Protein AF-A0A6J7EXM4-F1 (afdb_monomer)

Foldseek 3Di:
DPPPDDDPLDQAEAEAEDQAADDDDDRDLVVLLVVLLVCVVVNYAYEYEYEAQHYDPVSRVSSNQSRLHYYYYHNDPVCVVVVVVVRVLQSVFFFWFFKKKKKFFDPQFPDKDKLFPADWDQDPNRIIMGTLGTDGPPFDFDIAMDTDGDDDPDFFKDFGIKMKIWTFGSPDDTDIDIDIDTDMDTDDDDPDDDPVPDVVSVVLSLLSVLLVLLVVLLVCVVVVNLVSSLVSLQVSLVVQVPDPDRPVVSSVLSVVLSCCSVVVVDDSVNSVLSVNSSNCSSRRHDDPPNPDDPDDD

pLDDT: mean 85.83, std 12.78, range [27.38, 98.19]

Structure (mmCIF, N/CA/C/O backbone):
data_AF-A0A6J7EXM4-F1
#
_entry.id   AF-A0A6J7EXM4-F1
#
loop_
_atom_site.group_PDB
_atom_site.id
_atom_site.type_symbol
_atom_site.label_atom_id
_atom_site.label_alt_id
_atom_site.label_comp_id
_atom_site.label_asym_id
_atom_site.label_entity_id
_atom_site.label_seq_id
_atom_site.pdbx_PDB_ins_code
_atom_site.Cartn_x
_atom_site.Cartn_y
_atom_site.Cartn_z
_atom_site.occupancy
_atom_site.B_iso_or_equiv
_atom_site.auth_seq_id
_atom_site.auth_comp_id
_atom_site.auth_asym_id
_atom_site.auth_atom_id
_atom_site.pdbx_PDB_model_num
ATOM 1 N N . MET A 1 1 ? 1.278 4.646 -31.419 1.00 41.94 1 MET A N 1
ATOM 2 C CA . MET A 1 1 ? 0.643 3.758 -32.418 1.00 41.94 1 MET A CA 1
ATOM 3 C C . MET A 1 1 ? 0.168 2.476 -31.723 1.00 41.94 1 MET A C 1
ATOM 5 O O . MET A 1 1 ? 0.717 1.417 -31.962 1.00 41.94 1 MET A O 1
ATOM 9 N N . LEU A 1 2 ? -0.805 2.586 -30.810 1.00 48.56 2 LEU A N 1
ATOM 10 C CA . LEU A 1 2 ? -1.411 1.458 -30.064 1.00 48.56 2 LEU A CA 1
ATOM 11 C C . LEU A 1 2 ? -2.949 1.441 -30.214 1.00 48.56 2 LEU A C 1
ATOM 13 O O . LEU A 1 2 ? -3.632 0.685 -29.542 1.00 48.56 2 LEU A O 1
ATOM 17 N N . LEU A 1 3 ? -3.498 2.311 -31.072 1.00 52.81 3 LEU A N 1
ATOM 18 C CA . LEU A 1 3 ? -4.933 2.619 -31.133 1.00 52.81 3 LEU A CA 1
ATOM 19 C C . LEU A 1 3 ? -5.593 2.249 -32.472 1.00 52.81 3 LEU A C 1
ATOM 21 O O . LEU A 1 3 ? -6.727 2.641 -32.707 1.00 52.81 3 LEU A O 1
ATOM 25 N N . ALA A 1 4 ? -4.891 1.555 -33.371 1.00 52.91 4 ALA A N 1
ATOM 26 C CA . ALA A 1 4 ? -5.391 1.340 -34.731 1.00 52.91 4 ALA A CA 1
ATOM 27 C C . ALA A 1 4 ? -6.408 0.186 -34.856 1.00 52.91 4 ALA A C 1
ATOM 29 O O . ALA A 1 4 ? -7.081 0.118 -35.874 1.00 52.91 4 ALA A O 1
ATOM 30 N N . ASP A 1 5 ? -6.541 -0.676 -33.840 1.00 58.91 5 ASP A N 1
ATOM 31 C CA . ASP A 1 5 ? -7.466 -1.823 -33.856 1.00 58.91 5 ASP A CA 1
ATOM 32 C C . ASP A 1 5 ? -7.867 -2.216 -32.418 1.00 58.91 5 ASP A C 1
ATOM 34 O O . ASP A 1 5 ? -7.468 -3.244 -31.866 1.00 58.91 5 ASP A O 1
ATOM 38 N N . VAL A 1 6 ? -8.576 -1.315 -31.733 1.00 61.59 6 VAL A N 1
ATOM 39 C CA . VAL A 1 6 ? -8.949 -1.499 -30.321 1.00 61.59 6 VAL A CA 1
ATOM 40 C C . VAL A 1 6 ? -10.318 -2.168 -30.243 1.00 61.59 6 VAL A C 1
ATOM 42 O O . VAL A 1 6 ? -11.316 -1.589 -30.659 1.00 61.59 6 VAL A O 1
ATOM 45 N N . ARG A 1 7 ? -10.373 -3.377 -29.676 1.00 69.31 7 ARG A N 1
ATOM 46 C CA . ARG A 1 7 ? -11.637 -3.981 -29.226 1.00 69.31 7 ARG A CA 1
ATOM 47 C C . ARG A 1 7 ? -12.121 -3.205 -27.999 1.00 69.31 7 ARG A C 1
ATOM 49 O O . ARG A 1 7 ? -11.345 -3.079 -27.055 1.00 69.31 7 ARG A O 1
ATOM 56 N N . GLU A 1 8 ? -13.354 -2.696 -28.021 1.00 65.56 8 GLU A N 1
ATOM 57 C CA . GLU A 1 8 ? -13.904 -1.873 -26.926 1.00 65.56 8 GLU A CA 1
ATOM 58 C C . GLU A 1 8 ? -13.866 -2.598 -25.572 1.00 65.56 8 GLU A C 1
ATOM 60 O O . GLU A 1 8 ? -13.451 -1.999 -24.587 1.00 65.56 8 GLU A O 1
ATOM 65 N N . ASP A 1 9 ? -14.144 -3.905 -25.549 1.00 68.88 9 ASP A N 1
ATOM 66 C CA . ASP A 1 9 ? -14.190 -4.706 -24.314 1.00 68.88 9 ASP A CA 1
ATOM 67 C C . ASP A 1 9 ? -12.847 -5.364 -23.936 1.00 68.88 9 ASP A C 1
ATOM 69 O O . ASP A 1 9 ? -12.797 -6.300 -23.134 1.00 68.88 9 ASP A O 1
ATOM 73 N N . ALA A 1 10 ? -11.731 -4.956 -24.551 1.00 75.19 10 ALA A N 1
ATOM 74 C CA . ALA A 1 10 ? -10.432 -5.549 -24.245 1.00 75.19 10 ALA A CA 1
ATOM 75 C C . ALA A 1 10 ? -9.746 -4.863 -23.060 1.00 75.19 10 ALA A C 1
ATOM 77 O O . ALA A 1 10 ? -9.562 -3.646 -23.039 1.00 75.19 10 ALA A O 1
ATOM 78 N N . LEU A 1 11 ? -9.234 -5.678 -22.135 1.00 77.31 11 LEU A N 1
ATOM 79 C CA . LEU A 1 11 ? -8.270 -5.229 -21.134 1.00 77.31 11 LEU A CA 1
ATOM 80 C C . LEU A 1 11 ? -7.016 -4.685 -21.831 1.00 77.31 11 LEU A C 1
ATOM 82 O O . LEU A 1 11 ? -6.428 -5.344 -22.694 1.00 77.31 11 LEU A O 1
ATOM 86 N N . ARG A 1 12 ? -6.594 -3.480 -21.442 1.00 84.25 12 ARG A N 1
ATOM 87 C CA . ARG A 1 12 ? -5.405 -2.815 -21.982 1.00 84.25 12 ARG A CA 1
ATOM 88 C C . ARG A 1 12 ? -4.352 -2.701 -20.896 1.00 84.25 12 ARG A C 1
ATOM 90 O O . ARG A 1 12 ? -4.565 -2.037 -19.879 1.00 84.25 12 ARG A O 1
ATOM 97 N N . ARG A 1 13 ? -3.200 -3.326 -21.132 1.00 86.81 13 ARG A N 1
ATOM 98 C CA . ARG A 1 13 ? -2.088 -3.300 -20.188 1.00 86.81 13 ARG A CA 1
ATOM 99 C C . ARG A 1 13 ? -0.744 -3.124 -20.868 1.00 86.81 13 ARG A C 1
ATOM 101 O O . ARG A 1 13 ? -0.461 -3.760 -21.880 1.00 86.81 13 ARG A O 1
ATOM 108 N N . ILE A 1 14 ? 0.077 -2.266 -20.280 1.00 91.69 14 ILE A N 1
ATOM 109 C CA . ILE A 1 14 ? 1.503 -2.137 -20.553 1.00 91.69 14 ILE A CA 1
ATOM 110 C C . ILE A 1 14 ? 2.238 -2.917 -19.463 1.00 91.69 14 ILE A C 1
ATOM 112 O O . ILE A 1 14 ? 1.946 -2.762 -18.281 1.00 91.69 14 ILE A O 1
ATOM 116 N N . ILE A 1 15 ? 3.194 -3.753 -19.855 1.00 91.88 15 ILE A N 1
ATOM 117 C CA . ILE A 1 15 ? 4.114 -4.406 -18.921 1.00 91.88 15 ILE A CA 1
ATOM 118 C C . ILE A 1 15 ? 5.496 -3.825 -19.199 1.00 91.88 15 ILE A C 1
ATOM 120 O O . ILE A 1 15 ? 6.005 -3.937 -20.314 1.00 91.88 15 ILE A O 1
ATOM 124 N N . VAL A 1 16 ? 6.073 -3.166 -18.199 1.00 93.50 16 VAL A N 1
ATOM 125 C CA . VAL A 1 16 ? 7.435 -2.629 -18.232 1.00 93.50 16 VAL A CA 1
ATOM 126 C C . VAL A 1 16 ? 8.370 -3.658 -17.616 1.00 93.50 16 VAL A C 1
ATOM 128 O O . VAL A 1 16 ? 8.112 -4.140 -16.520 1.00 93.50 16 VAL A O 1
ATOM 131 N N . LEU A 1 17 ? 9.450 -3.986 -18.317 1.00 93.12 17 LEU A N 1
ATOM 132 C CA . LEU A 1 17 ? 10.491 -4.892 -17.848 1.00 93.12 17 LEU A CA 1
ATOM 133 C C . LEU A 1 17 ? 11.803 -4.115 -17.833 1.00 93.12 17 LEU A C 1
ATOM 135 O O . LEU A 1 17 ? 12.146 -3.506 -18.848 1.00 93.12 17 LEU A O 1
ATOM 139 N N . THR A 1 18 ? 12.527 -4.124 -16.717 1.00 92.06 18 THR A N 1
ATOM 140 C CA . THR A 1 18 ? 13.829 -3.450 -16.628 1.00 92.06 18 THR A CA 1
ATOM 141 C C . THR A 1 18 ? 14.757 -4.139 -15.638 1.00 92.06 18 THR A C 1
ATOM 143 O O . THR A 1 18 ? 14.306 -4.679 -14.635 1.00 92.06 18 THR A O 1
ATOM 146 N N . ASP A 1 19 ? 16.055 -4.086 -15.903 1.00 90.81 19 ASP A N 1
ATOM 147 C CA . ASP A 1 19 ? 17.142 -4.442 -14.988 1.00 90.81 19 ASP A CA 1
ATOM 148 C C . ASP A 1 19 ? 17.948 -3.209 -14.529 1.00 90.81 19 ASP A C 1
ATOM 150 O O . ASP A 1 19 ? 18.901 -3.335 -13.761 1.00 90.81 19 ASP A O 1
ATOM 154 N N . GLY A 1 20 ? 17.565 -2.006 -14.981 1.00 89.38 20 GLY A N 1
ATOM 155 C CA . GLY A 1 20 ? 18.346 -0.785 -14.804 1.00 89.38 20 GLY A CA 1
ATOM 156 C C . GLY A 1 20 ? 17.530 0.503 -14.677 1.00 89.38 20 GLY A C 1
ATOM 157 O O . GLY A 1 20 ? 16.295 0.512 -14.661 1.00 89.38 20 GLY A O 1
ATOM 158 N N . HIS A 1 21 ? 18.254 1.618 -14.580 1.00 90.69 21 HIS A N 1
ATOM 159 C CA . HIS A 1 21 ? 17.698 2.963 -14.421 1.00 90.69 21 HIS A CA 1
ATOM 160 C C . HIS A 1 21 ? 17.232 3.595 -15.741 1.00 90.69 21 HIS A C 1
ATOM 162 O O . HIS A 1 21 ? 17.813 3.370 -16.805 1.00 90.69 21 HIS A O 1
ATOM 168 N N . ALA A 1 22 ? 16.244 4.491 -15.651 1.00 89.31 22 ALA A N 1
ATOM 169 C CA . ALA A 1 22 ? 15.892 5.393 -16.744 1.00 89.31 22 ALA A CA 1
ATOM 170 C C . ALA A 1 22 ? 17.026 6.412 -16.971 1.00 89.31 22 ALA A C 1
ATOM 172 O O . ALA A 1 22 ? 17.246 7.301 -16.152 1.00 89.31 22 ALA A O 1
ATOM 173 N N . ASN A 1 23 ? 17.760 6.283 -18.080 1.00 90.31 23 ASN A N 1
ATOM 174 C CA . ASN A 1 23 ? 18.979 7.063 -18.349 1.00 90.31 23 ASN A CA 1
ATOM 175 C C . ASN A 1 23 ? 19.010 7.754 -19.728 1.00 90.31 23 ASN A C 1
ATOM 177 O O . ASN A 1 23 ? 19.954 8.484 -20.028 1.00 90.31 23 ASN A O 1
ATOM 181 N N . ALA A 1 24 ? 17.979 7.563 -20.554 1.00 90.88 24 ALA A N 1
ATOM 182 C CA . ALA A 1 24 ? 17.833 8.205 -21.854 1.00 90.88 24 ALA A CA 1
ATOM 183 C C . ALA A 1 24 ? 16.366 8.580 -22.119 1.00 90.88 24 ALA A C 1
ATOM 185 O O . ALA A 1 24 ? 15.453 7.836 -21.766 1.00 90.88 24 ALA A O 1
ATOM 186 N N . GLY A 1 25 ? 16.138 9.718 -22.783 1.00 92.62 25 GLY A N 1
ATOM 187 C CA . GLY A 1 25 ? 14.791 10.244 -23.026 1.00 92.62 25 GLY A CA 1
ATOM 188 C C . GLY A 1 25 ? 14.230 10.976 -21.806 1.00 92.62 25 GLY A C 1
ATOM 189 O O . GLY A 1 25 ? 14.920 11.813 -21.229 1.00 92.62 25 GLY A O 1
ATOM 190 N N . ILE A 1 26 ? 12.979 10.683 -21.435 1.00 89.75 26 ILE A N 1
ATOM 191 C CA . ILE A 1 26 ? 12.389 11.177 -20.183 1.00 89.75 26 ILE A CA 1
ATOM 192 C C . ILE A 1 26 ? 12.967 10.337 -19.043 1.00 89.75 26 ILE A C 1
ATOM 194 O O . ILE A 1 26 ? 12.727 9.133 -18.979 1.00 89.75 26 ILE A O 1
ATOM 198 N N . THR A 1 27 ? 13.730 10.968 -18.157 1.00 92.81 27 THR A N 1
ATOM 199 C CA . THR A 1 27 ? 14.378 10.305 -17.013 1.00 92.81 27 THR A CA 1
ATOM 200 C C . THR A 1 27 ? 13.914 10.856 -15.667 1.00 92.81 27 THR A C 1
ATOM 202 O O . THR A 1 27 ? 14.196 10.259 -14.633 1.00 92.81 27 THR A O 1
ATOM 205 N N . THR A 1 28 ? 13.186 11.976 -15.664 1.00 94.12 28 THR A N 1
ATOM 206 C CA . THR A 1 28 ? 12.632 12.584 -14.451 1.00 94.12 28 THR A CA 1
ATOM 207 C C . THR A 1 28 ? 11.493 11.714 -13.898 1.00 94.12 28 THR A C 1
ATOM 209 O O . THR A 1 28 ? 10.532 11.471 -14.637 1.00 94.12 28 THR A O 1
ATOM 212 N N . PRO A 1 29 ? 11.529 11.287 -12.617 1.00 93.75 29 PRO A N 1
ATOM 213 C CA . PRO A 1 29 ? 10.467 10.476 -12.018 1.00 93.75 29 PRO A CA 1
ATOM 214 C C . PRO A 1 29 ? 9.069 11.077 -12.188 1.00 93.75 29 PRO A C 1
ATOM 216 O O . PRO A 1 29 ? 8.186 10.411 -12.719 1.00 93.75 29 PRO A O 1
ATOM 219 N N . ASP A 1 30 ? 8.881 12.353 -11.846 1.00 94.44 30 ASP A N 1
ATOM 220 C CA . ASP A 1 30 ? 7.571 13.016 -11.919 1.00 94.44 30 ASP A CA 1
ATOM 221 C C . ASP A 1 30 ? 6.981 13.032 -13.338 1.00 94.44 30 ASP A C 1
ATOM 223 O O . ASP A 1 30 ? 5.778 12.842 -13.523 1.00 94.44 30 ASP A O 1
ATOM 227 N N . GLU A 1 31 ? 7.823 13.206 -14.360 1.00 95.19 31 GLU A N 1
ATOM 228 C CA . GLU A 1 31 ? 7.386 13.178 -15.759 1.00 95.19 31 GLU A CA 1
ATOM 229 C C . GLU A 1 31 ? 6.975 11.768 -16.196 1.00 95.19 31 GLU A C 1
ATOM 231 O O . GLU A 1 31 ? 5.970 11.603 -16.891 1.00 95.19 31 GLU A O 1
ATOM 236 N N . LEU A 1 32 ? 7.716 10.740 -15.767 1.00 95.00 32 LEU A N 1
ATOM 237 C CA . LEU A 1 32 ? 7.377 9.343 -16.038 1.00 95.00 32 LEU A CA 1
ATOM 238 C C . LEU A 1 32 ? 6.071 8.940 -15.339 1.00 95.00 32 LEU A C 1
ATOM 240 O O . LEU A 1 32 ? 5.205 8.326 -15.966 1.00 95.00 32 LEU A O 1
ATOM 244 N N . LEU A 1 33 ? 5.891 9.336 -14.076 1.00 94.62 33 LEU A N 1
ATOM 245 C CA . LEU A 1 33 ? 4.658 9.109 -13.319 1.00 94.62 33 LEU A CA 1
ATOM 246 C C . LEU A 1 33 ? 3.462 9.796 -13.985 1.00 94.62 33 LEU A C 1
ATOM 248 O O . LEU A 1 33 ? 2.414 9.174 -14.158 1.00 94.62 33 LEU A O 1
ATOM 252 N N . ALA A 1 34 ? 3.617 11.049 -14.423 1.00 92.94 34 ALA A N 1
ATOM 253 C CA . ALA A 1 34 ? 2.572 11.778 -15.137 1.00 92.94 34 ALA A CA 1
ATOM 254 C C . ALA A 1 34 ? 2.227 11.126 -16.487 1.00 92.94 34 ALA A C 1
ATOM 256 O O . ALA A 1 34 ? 1.050 11.013 -16.841 1.00 92.94 34 ALA A O 1
ATOM 257 N N . LEU A 1 35 ? 3.236 10.656 -17.228 1.00 92.38 35 LEU A N 1
ATOM 258 C CA . LEU A 1 35 ? 3.048 9.952 -18.495 1.00 92.38 35 LEU A CA 1
ATOM 259 C C . LEU A 1 35 ? 2.244 8.663 -18.303 1.00 92.38 35 LEU A C 1
ATOM 261 O O . LEU A 1 35 ? 1.268 8.434 -19.023 1.00 92.38 35 LEU A O 1
ATOM 265 N N . VAL A 1 36 ? 2.636 7.838 -17.329 1.00 92.69 36 VAL A N 1
ATOM 266 C CA . VAL A 1 36 ? 1.945 6.584 -17.015 1.00 92.69 36 VAL A CA 1
ATOM 267 C C . VAL A 1 36 ? 0.533 6.859 -16.492 1.00 92.69 36 VAL A C 1
ATOM 269 O O . VAL A 1 36 ? -0.422 6.254 -16.980 1.00 92.69 36 VAL A O 1
ATOM 272 N N . GLY A 1 37 ? 0.369 7.839 -15.600 1.00 90.19 37 GLY A N 1
ATOM 273 C CA . GLY A 1 37 ? -0.935 8.264 -15.086 1.00 90.19 37 GLY A CA 1
ATOM 274 C C . GLY A 1 37 ? -1.888 8.758 -16.180 1.00 90.19 37 GLY A C 1
ATOM 275 O O . GLY A 1 37 ? -3.091 8.499 -16.123 1.00 90.19 37 GLY A O 1
ATOM 276 N N . GLY A 1 38 ? -1.370 9.387 -17.240 1.00 88.50 38 GLY A N 1
ATOM 277 C CA . GLY A 1 38 ? -2.152 9.774 -18.418 1.00 88.50 38 GLY A CA 1
ATOM 278 C C . GLY A 1 38 ? -2.760 8.589 -19.186 1.00 88.50 38 GLY A C 1
ATOM 279 O O . GLY A 1 38 ? -3.774 8.753 -19.870 1.00 88.50 38 GLY A O 1
ATOM 280 N N . GLY A 1 39 ? -2.191 7.385 -19.051 1.00 85.56 39 GLY A N 1
ATOM 281 C CA . GLY A 1 39 ? -2.738 6.142 -19.606 1.00 85.56 39 GLY A CA 1
ATOM 282 C C . GLY A 1 39 ? -4.105 5.772 -19.026 1.00 85.56 39 GLY A C 1
ATOM 283 O O . GLY A 1 39 ? -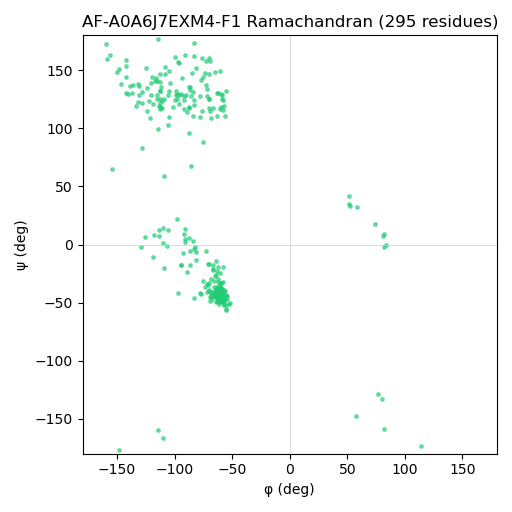4.953 5.240 -19.747 1.00 85.56 39 GLY A O 1
ATOM 284 N N . ARG A 1 40 ? -4.376 6.160 -17.773 1.00 76.56 40 ARG A N 1
ATOM 285 C CA . ARG A 1 40 ? -5.631 5.867 -17.069 1.00 76.56 40 ARG A CA 1
ATOM 286 C C . ARG A 1 40 ? -6.862 6.425 -17.777 1.00 76.56 40 ARG A C 1
ATOM 288 O O . ARG A 1 40 ? -7.877 5.744 -17.854 1.00 76.56 40 ARG A O 1
ATOM 295 N N . ALA A 1 41 ? -6.772 7.631 -18.342 1.00 77.62 41 ALA A N 1
ATOM 296 C CA . ALA A 1 41 ? -7.874 8.244 -19.095 1.00 77.62 41 ALA A CA 1
ATOM 297 C C . ALA A 1 41 ? -8.242 7.464 -20.371 1.00 77.62 41 ALA A C 1
ATOM 299 O O . ALA A 1 41 ? -9.281 7.710 -20.976 1.00 77.62 41 ALA A O 1
ATOM 300 N N . ARG A 1 42 ? -7.377 6.536 -20.792 1.00 80.12 42 ARG A N 1
ATOM 301 C CA . ARG A 1 42 ? -7.580 5.629 -21.924 1.00 80.12 42 ARG A CA 1
ATOM 302 C C . ARG A 1 42 ? -7.774 4.181 -21.468 1.00 80.12 42 ARG A C 1
ATOM 304 O O . ARG A 1 42 ? -7.639 3.281 -22.289 1.00 80.12 42 ARG A O 1
ATOM 311 N N . GLU A 1 43 ? -8.026 3.976 -20.172 1.00 78.12 43 GLU A N 1
ATOM 312 C CA . GLU A 1 43 ? -8.159 2.672 -19.510 1.00 78.12 43 GLU A CA 1
ATOM 313 C C . GLU A 1 43 ? -6.978 1.737 -19.805 1.00 78.12 43 GLU A C 1
ATOM 315 O O . GLU A 1 43 ? -7.138 0.527 -19.952 1.00 78.12 43 GLU A O 1
ATOM 320 N N . VAL A 1 44 ? -5.782 2.316 -19.936 1.00 85.44 44 VAL A N 1
ATOM 321 C CA . VAL A 1 44 ? -4.532 1.572 -20.045 1.00 85.44 44 VAL A CA 1
ATOM 322 C C . VAL A 1 44 ? -3.916 1.506 -18.662 1.00 85.44 44 VAL A C 1
ATOM 324 O O . VAL A 1 44 ? -3.621 2.540 -18.062 1.00 85.44 44 VAL A O 1
ATOM 327 N N . SER A 1 45 ? -3.718 0.287 -18.184 1.00 87.44 45 SER A N 1
ATOM 328 C CA . SER A 1 45 ? -3.030 0.023 -16.929 1.00 87.44 45 SER A CA 1
ATOM 329 C C . SER A 1 45 ? -1.557 -0.330 -17.169 1.00 87.44 45 SER A C 1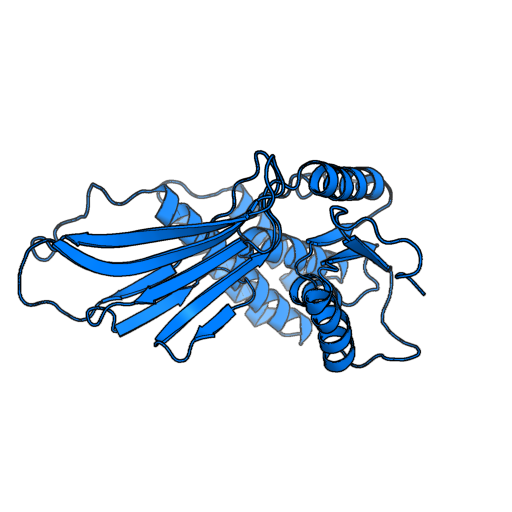
ATOM 331 O O . SER A 1 45 ? -1.203 -0.767 -18.267 1.00 87.44 45 SER A O 1
ATOM 333 N N . THR A 1 46 ? -0.690 -0.156 -16.170 1.00 91.31 46 THR A N 1
ATOM 334 C CA . THR A 1 46 ? 0.754 -0.418 -16.311 1.00 91.31 46 THR A CA 1
ATOM 335 C C . THR A 1 46 ? 1.294 -1.231 -15.142 1.00 91.31 46 THR A C 1
ATOM 337 O O . THR A 1 46 ? 1.260 -0.766 -14.009 1.00 91.31 46 THR A O 1
ATOM 340 N N . SER A 1 47 ? 1.821 -2.422 -15.431 1.00 91.69 47 SER A N 1
ATOM 341 C CA . SER A 1 47 ? 2.639 -3.218 -14.508 1.00 91.69 47 SER A CA 1
ATOM 342 C C . SER A 1 47 ? 4.124 -2.990 -14.742 1.00 91.69 47 SER A C 1
ATOM 344 O O . SER A 1 47 ? 4.543 -2.671 -15.857 1.00 91.69 47 SER A O 1
ATOM 346 N N . CYS A 1 48 ? 4.933 -3.242 -13.722 1.00 93.44 48 CYS A N 1
ATOM 347 C CA . CYS A 1 48 ? 6.382 -3.196 -13.802 1.00 93.44 48 CYS A CA 1
ATOM 348 C C . CYS A 1 48 ? 7.025 -4.457 -13.210 1.00 93.44 48 CYS A C 1
ATOM 350 O O . CYS A 1 48 ? 6.645 -4.921 -12.143 1.00 93.44 48 CYS A O 1
ATOM 352 N N . ILE A 1 49 ? 8.023 -5.007 -13.889 1.00 92.44 49 ILE A N 1
ATOM 353 C CA . ILE A 1 49 ? 8.817 -6.147 -13.430 1.00 92.44 49 ILE A CA 1
ATOM 354 C C . ILE A 1 49 ? 10.279 -5.709 -13.439 1.00 92.44 49 ILE A C 1
ATOM 356 O O . ILE A 1 49 ? 10.832 -5.387 -14.495 1.00 92.44 49 ILE A O 1
ATOM 360 N N . GLY A 1 50 ? 10.880 -5.660 -12.255 1.00 91.75 50 GLY A N 1
ATOM 361 C CA . GLY A 1 50 ? 12.283 -5.327 -12.060 1.00 91.75 50 GLY A CA 1
ATOM 362 C C . GLY A 1 50 ? 13.136 -6.584 -11.910 1.00 91.75 50 GLY A C 1
ATOM 363 O O . GLY A 1 50 ? 12.812 -7.453 -11.101 1.00 91.75 50 GLY A O 1
ATOM 364 N N . PHE A 1 51 ? 14.220 -6.682 -12.676 1.00 89.75 51 PHE A N 1
ATOM 365 C CA . PHE A 1 51 ? 15.149 -7.810 -12.668 1.00 89.75 51 PHE A CA 1
ATOM 366 C C . PHE A 1 51 ? 16.446 -7.459 -11.945 1.00 89.75 51 PHE A C 1
ATOM 368 O O . PHE A 1 51 ? 17.072 -6.437 -12.230 1.00 89.75 51 PHE A O 1
ATOM 375 N N . GLY A 1 52 ? 16.867 -8.344 -11.041 1.00 85.75 52 GLY A N 1
ATOM 376 C CA . GLY A 1 52 ? 18.090 -8.177 -10.265 1.00 85.75 52 GLY A CA 1
ATOM 377 C C . GLY A 1 52 ? 18.092 -6.884 -9.454 1.00 85.75 52 GLY A C 1
ATOM 378 O O . GLY A 1 52 ? 17.042 -6.400 -9.021 1.00 85.75 52 GLY A O 1
ATOM 379 N N . ASP A 1 53 ? 19.288 -6.315 -9.279 1.00 84.38 53 ASP A N 1
ATOM 380 C CA . ASP A 1 53 ? 19.493 -5.251 -8.299 1.00 84.38 53 ASP A CA 1
ATOM 381 C C . ASP A 1 53 ? 19.842 -3.866 -8.890 1.00 84.38 53 ASP A C 1
ATOM 383 O O . ASP A 1 53 ? 20.152 -2.928 -8.159 1.00 84.38 53 ASP A O 1
ATOM 387 N N . GLY A 1 54 ? 19.778 -3.699 -10.212 1.00 85.25 54 GLY A N 1
ATOM 388 C CA . GLY A 1 54 ? 20.277 -2.493 -10.893 1.00 85.25 54 GLY A CA 1
ATOM 389 C C . GLY A 1 54 ? 19.261 -1.374 -11.143 1.00 85.25 54 GLY A C 1
ATOM 390 O O . GLY A 1 54 ? 19.645 -0.313 -11.630 1.00 85.25 54 GLY A O 1
ATOM 391 N N . TYR A 1 55 ? 17.973 -1.596 -10.868 1.00 89.62 55 TYR A N 1
ATOM 392 C CA . TYR A 1 55 ? 16.902 -0.621 -11.120 1.00 89.62 55 TYR A CA 1
ATOM 393 C C . TYR A 1 55 ? 16.495 0.158 -9.860 1.00 89.62 55 TYR A C 1
ATOM 395 O O . TYR A 1 55 ? 16.731 -0.300 -8.745 1.00 89.62 55 TYR A O 1
ATOM 403 N N . ASP A 1 56 ? 15.828 1.300 -10.049 1.00 90.25 56 ASP A N 1
ATOM 404 C CA . ASP A 1 56 ? 15.213 2.094 -8.974 1.00 90.25 56 ASP A CA 1
ATOM 405 C C . ASP A 1 56 ? 13.812 1.550 -8.644 1.00 90.25 56 ASP A C 1
ATOM 407 O O . ASP A 1 56 ? 12.882 1.642 -9.454 1.00 90.25 56 ASP A O 1
ATOM 411 N N . GLU A 1 57 ? 13.655 0.953 -7.464 1.00 90.56 57 GLU A N 1
ATOM 412 C CA . GLU A 1 57 ? 12.414 0.318 -7.014 1.00 90.56 57 GLU A CA 1
ATOM 413 C C . GLU A 1 57 ? 11.340 1.336 -6.682 1.00 90.56 57 GLU A C 1
ATOM 415 O O . GLU A 1 57 ? 10.165 1.063 -6.921 1.00 90.56 57 GLU A O 1
ATOM 420 N N . ARG A 1 58 ? 11.717 2.511 -6.165 1.00 90.88 58 ARG A N 1
ATOM 421 C CA . ARG A 1 58 ? 10.766 3.584 -5.853 1.00 90.88 58 ARG A CA 1
ATOM 422 C C . ARG A 1 58 ? 10.134 4.103 -7.132 1.00 90.88 58 ARG A C 1
ATOM 424 O O . ARG A 1 58 ? 8.916 4.271 -7.182 1.00 90.88 58 ARG A O 1
ATOM 431 N N . LEU A 1 59 ? 10.943 4.306 -8.171 1.00 93.62 59 LEU A N 1
ATOM 432 C CA . LEU A 1 59 ? 10.450 4.687 -9.487 1.00 93.62 59 LEU A CA 1
ATOM 433 C C . LEU A 1 59 ? 9.529 3.603 -10.050 1.00 93.62 59 LEU A C 1
ATOM 435 O O . LEU A 1 59 ? 8.409 3.913 -10.447 1.00 93.62 59 LEU A O 1
ATOM 439 N N . LEU A 1 60 ? 9.958 2.338 -10.058 1.00 94.00 60 LEU A N 1
ATOM 440 C CA . LEU A 1 60 ? 9.163 1.244 -10.625 1.00 94.00 60 LEU A CA 1
ATOM 441 C C . LEU A 1 60 ? 7.822 1.048 -9.908 1.00 94.00 60 LEU A C 1
ATOM 443 O O . LEU A 1 60 ? 6.778 0.935 -10.553 1.00 94.00 60 LEU A O 1
ATOM 447 N N . ALA A 1 61 ? 7.847 1.068 -8.577 1.00 91.88 61 ALA A N 1
ATOM 448 C CA . ALA A 1 61 ? 6.662 1.040 -7.733 1.00 91.88 61 ALA A CA 1
ATOM 449 C C . ALA A 1 61 ? 5.730 2.221 -8.025 1.00 91.88 61 ALA A C 1
ATOM 451 O O . ALA A 1 61 ? 4.528 2.031 -8.213 1.00 91.88 61 ALA A O 1
ATOM 452 N N . GLY A 1 62 ? 6.288 3.430 -8.124 1.00 93.31 62 GLY A N 1
ATOM 453 C CA . GLY A 1 62 ? 5.534 4.631 -8.462 1.00 93.31 62 GLY A CA 1
ATOM 454 C C . GLY A 1 62 ? 4.871 4.538 -9.837 1.00 93.31 62 GLY A C 1
ATOM 455 O O . GLY A 1 62 ? 3.713 4.928 -9.983 1.00 93.31 62 GLY A O 1
ATOM 456 N N . LEU A 1 63 ? 5.555 3.985 -10.845 1.00 94.25 63 LEU A N 1
ATOM 457 C CA . LEU A 1 63 ? 4.983 3.790 -12.181 1.00 94.25 63 LEU A CA 1
ATOM 458 C C . LEU A 1 63 ? 3.814 2.805 -12.148 1.00 94.25 63 LEU A C 1
ATOM 460 O O . LEU A 1 63 ? 2.764 3.090 -12.726 1.00 94.25 63 LEU A O 1
ATOM 464 N N . ALA A 1 64 ? 3.959 1.685 -11.437 1.00 91.94 64 ALA A N 1
ATOM 465 C CA . ALA A 1 64 ? 2.862 0.743 -11.244 1.00 91.94 64 ALA A CA 1
ATOM 466 C C . ALA A 1 64 ? 1.673 1.401 -10.520 1.00 91.94 64 ALA A C 1
ATOM 468 O O . ALA A 1 64 ? 0.525 1.208 -10.920 1.00 91.94 64 ALA A O 1
ATOM 469 N N . ASP A 1 65 ? 1.932 2.242 -9.515 1.00 90.75 65 ASP A N 1
ATOM 470 C CA . ASP A 1 65 ? 0.897 2.985 -8.787 1.00 90.75 65 ASP A CA 1
ATOM 471 C C . ASP A 1 65 ? 0.163 3.986 -9.679 1.00 90.75 65 ASP A C 1
ATOM 473 O O . ASP A 1 65 ? -1.070 3.969 -9.746 1.00 90.75 65 ASP A O 1
ATOM 477 N N . ALA A 1 66 ? 0.903 4.802 -10.430 1.00 90.44 66 ALA A N 1
ATOM 478 C CA . ALA A 1 66 ? 0.340 5.743 -11.394 1.00 90.44 66 ALA A CA 1
ATOM 479 C C . ALA A 1 66 ? -0.479 5.029 -12.484 1.00 90.44 66 ALA A C 1
ATOM 481 O O . ALA A 1 66 ? -1.485 5.558 -12.959 1.00 90.44 66 ALA A O 1
ATOM 482 N N . GLY A 1 67 ? -0.069 3.815 -12.856 1.00 89.44 67 GLY A N 1
ATOM 483 C CA . GLY A 1 67 ? -0.704 2.986 -13.874 1.00 89.44 67 GLY A CA 1
ATOM 484 C C . GLY A 1 67 ? -1.784 2.038 -13.360 1.00 89.44 67 GLY A C 1
ATOM 485 O O . GLY A 1 67 ? -2.267 1.229 -14.148 1.00 89.44 67 GLY A O 1
ATOM 486 N N . HIS A 1 68 ? -2.153 2.080 -12.073 1.00 85.31 68 HIS A N 1
ATOM 487 C CA . HIS A 1 68 ? -3.097 1.133 -11.455 1.00 85.31 68 HIS A CA 1
ATOM 488 C C . HIS A 1 68 ? -2.726 -0.348 -11.689 1.00 85.31 68 HIS A C 1
ATOM 490 O O . HIS A 1 68 ? -3.597 -1.211 -11.837 1.00 85.31 68 HIS A O 1
ATOM 496 N N . GLY A 1 69 ? -1.431 -0.653 -11.761 1.00 86.62 69 GLY A N 1
ATOM 497 C CA . GLY A 1 69 ? -0.932 -1.999 -11.983 1.00 86.62 69 GLY A CA 1
ATOM 498 C C . GLY A 1 69 ? -0.153 -2.593 -10.821 1.00 86.62 69 GLY A C 1
ATOM 499 O O . GLY A 1 69 ? -0.337 -2.217 -9.664 1.00 86.62 69 GLY A O 1
ATOM 500 N N . ASN A 1 70 ? 0.651 -3.604 -11.141 1.00 86.62 70 ASN A N 1
ATOM 501 C CA . ASN A 1 70 ? 1.428 -4.373 -10.179 1.00 86.62 70 ASN A CA 1
ATOM 502 C C . ASN A 1 70 ? 2.912 -4.107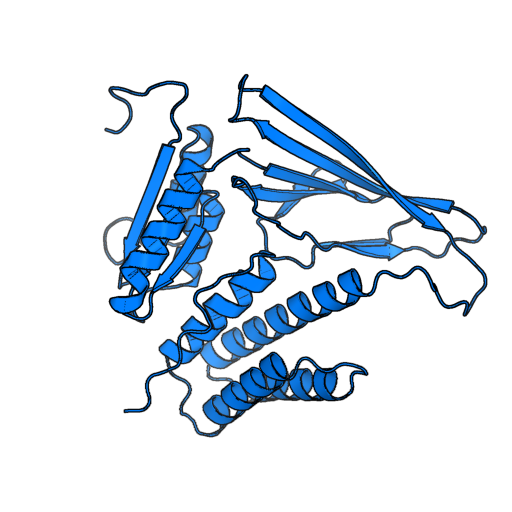 -10.402 1.00 86.62 70 ASN A C 1
ATOM 504 O O . ASN A 1 70 ? 3.343 -3.933 -11.538 1.00 86.62 70 ASN A O 1
ATOM 508 N N . ASP A 1 71 ? 3.690 -4.123 -9.333 1.00 90.06 71 ASP A N 1
ATOM 509 C CA . ASP A 1 71 ? 5.141 -4.160 -9.402 1.00 90.06 71 ASP A CA 1
ATOM 510 C C . ASP A 1 71 ? 5.666 -5.465 -8.803 1.00 90.06 71 ASP A C 1
ATOM 512 O O . ASP A 1 71 ? 5.132 -5.959 -7.808 1.00 90.06 71 ASP A O 1
ATOM 516 N N . TYR A 1 72 ? 6.694 -6.024 -9.434 1.00 88.69 72 TYR A N 1
ATOM 517 C CA . TYR A 1 72 ? 7.330 -7.269 -9.019 1.00 88.69 72 TYR A CA 1
ATOM 518 C C . TYR A 1 72 ? 8.842 -7.097 -8.991 1.00 88.69 72 TYR A C 1
ATOM 520 O O . TYR A 1 72 ? 9.426 -6.528 -9.918 1.00 88.69 72 TYR A O 1
ATOM 528 N N . TRP A 1 73 ? 9.469 -7.646 -7.957 1.00 89.00 73 TRP A N 1
ATOM 529 C CA . TRP A 1 73 ? 10.909 -7.848 -7.908 1.00 89.00 73 TRP A CA 1
ATOM 530 C C . TRP A 1 73 ? 11.225 -9.299 -8.266 1.00 89.00 73 TRP A C 1
ATOM 532 O O . TRP A 1 73 ? 10.695 -10.230 -7.662 1.00 89.00 73 TRP A O 1
ATOM 542 N N . CYS A 1 74 ? 12.075 -9.482 -9.270 1.00 87.19 74 CYS A N 1
ATOM 543 C CA . CYS A 1 74 ? 12.557 -10.773 -9.724 1.00 87.19 74 CYS A CA 1
ATOM 544 C C . CYS A 1 74 ? 14.063 -10.845 -9.452 1.00 87.19 74 CYS A C 1
ATOM 546 O O . CYS A 1 74 ? 14.864 -10.309 -10.222 1.00 87.19 74 CYS A O 1
ATOM 548 N N . ALA A 1 75 ? 14.451 -11.510 -8.362 1.00 80.75 75 ALA A N 1
ATOM 549 C CA . ALA A 1 75 ? 15.848 -11.588 -7.931 1.00 80.75 75 ALA A CA 1
ATOM 550 C C . ALA A 1 75 ? 16.726 -12.359 -8.933 1.00 80.75 75 ALA A C 1
ATOM 552 O O . ALA A 1 75 ? 17.903 -12.054 -9.106 1.00 80.75 75 ALA A O 1
ATOM 553 N N . GLY A 1 76 ? 16.148 -13.344 -9.630 1.00 79.69 76 GLY A N 1
ATOM 554 C CA . GLY A 1 76 ? 16.868 -14.176 -10.589 1.00 79.69 76 GLY A CA 1
ATOM 555 C C . GLY A 1 76 ? 15.964 -14.877 -11.607 1.00 79.69 76 GLY A C 1
ATOM 556 O O . GLY A 1 76 ? 14.736 -14.837 -11.492 1.00 79.69 76 GLY A O 1
ATOM 557 N N . PRO A 1 77 ? 16.556 -15.540 -12.617 1.00 74.25 77 PRO A N 1
ATOM 558 C CA . PRO A 1 77 ? 15.824 -16.163 -13.723 1.00 74.25 77 PRO A CA 1
ATOM 559 C C . PRO A 1 77 ? 14.797 -17.207 -13.263 1.00 74.25 77 PRO A C 1
ATOM 561 O O . PRO A 1 77 ? 13.726 -17.304 -13.861 1.00 74.25 77 PRO A O 1
ATOM 564 N N . ASP A 1 78 ? 15.063 -17.910 -12.161 1.00 78.88 78 ASP A N 1
ATOM 565 C CA . ASP A 1 78 ? 14.192 -18.969 -11.633 1.00 78.88 78 ASP A CA 1
ATOM 566 C C . ASP A 1 78 ? 12.814 -18.456 -11.175 1.00 78.88 78 ASP A C 1
ATOM 568 O O . ASP A 1 78 ? 11.828 -19.190 -11.224 1.00 78.88 78 ASP A O 1
ATOM 572 N N . GLN A 1 79 ? 12.710 -17.178 -10.794 1.00 79.38 79 GLN A N 1
ATOM 573 C CA . GLN A 1 79 ? 11.446 -16.546 -10.388 1.00 79.38 79 GLN A CA 1
ATOM 574 C C . GLN A 1 79 ? 10.658 -15.977 -11.576 1.00 79.38 79 GLN A C 1
ATOM 576 O O . GLN A 1 79 ? 9.451 -15.752 -11.477 1.00 79.38 79 GLN A O 1
ATOM 581 N N . THR A 1 80 ? 11.319 -15.781 -12.721 1.00 80.44 80 THR A N 1
ATOM 582 C CA . THR A 1 80 ? 10.770 -15.045 -13.869 1.00 80.44 80 THR A CA 1
ATOM 583 C C . THR A 1 80 ? 9.486 -15.685 -14.386 1.00 80.44 80 THR A C 1
ATOM 585 O O . THR A 1 80 ? 8.478 -15.007 -14.574 1.00 80.44 80 THR A O 1
ATOM 588 N N . ALA A 1 81 ? 9.503 -17.006 -14.591 1.00 82.81 81 ALA A N 1
ATOM 589 C CA . ALA A 1 81 ? 8.357 -17.735 -15.127 1.00 82.81 81 ALA A CA 1
ATOM 590 C C . ALA A 1 81 ? 7.120 -17.606 -14.232 1.00 82.81 81 ALA A C 1
ATOM 592 O O . ALA A 1 81 ? 6.007 -17.483 -14.739 1.00 82.81 81 ALA A O 1
ATOM 593 N N . ALA A 1 82 ? 7.319 -17.602 -12.916 1.00 83.50 82 ALA A N 1
ATOM 594 C CA . ALA A 1 82 ? 6.230 -17.533 -11.962 1.00 83.50 82 ALA A CA 1
ATOM 595 C C . ALA A 1 82 ? 5.671 -16.104 -11.840 1.00 83.50 82 ALA A C 1
ATOM 597 O O . ALA A 1 82 ? 4.463 -15.924 -11.940 1.00 83.50 82 ALA A O 1
ATOM 598 N N . VAL A 1 83 ? 6.534 -15.078 -11.801 1.00 84.94 83 VAL A N 1
ATOM 599 C CA . VAL A 1 83 ? 6.111 -13.663 -11.859 1.00 84.94 83 VAL A CA 1
ATOM 600 C C . VAL A 1 83 ? 5.275 -13.373 -13.111 1.00 84.94 83 VAL A C 1
ATOM 602 O O . VAL A 1 83 ? 4.221 -12.743 -13.024 1.00 84.94 83 VAL A O 1
ATOM 605 N N . PHE A 1 84 ? 5.699 -13.864 -14.281 1.00 84.44 84 PHE A N 1
ATOM 606 C CA . PHE A 1 84 ? 4.889 -13.740 -15.496 1.00 84.44 84 PHE A CA 1
ATOM 607 C C . PHE A 1 84 ? 3.585 -14.520 -15.404 1.00 84.44 84 PHE A C 1
ATOM 609 O O . PHE A 1 84 ? 2.547 -13.997 -15.806 1.00 84.44 84 PHE A O 1
ATOM 616 N N . ALA A 1 85 ? 3.627 -15.759 -14.910 1.00 83.12 85 ALA A N 1
ATOM 617 C CA . ALA A 1 85 ? 2.429 -16.572 -14.762 1.00 83.12 85 ALA A CA 1
ATOM 618 C C . ALA A 1 85 ? 1.387 -15.859 -13.895 1.00 83.12 85 ALA A C 1
ATOM 620 O O . ALA A 1 85 ? 0.233 -15.800 -14.304 1.00 83.12 85 ALA A O 1
ATOM 621 N N . ASP A 1 86 ? 1.788 -15.245 -12.784 1.00 80.19 86 ASP A N 1
ATOM 622 C CA . ASP A 1 86 ? 0.878 -14.492 -11.922 1.00 80.19 86 ASP A CA 1
ATOM 623 C C . ASP A 1 86 ? 0.356 -13.219 -12.573 1.00 80.19 86 ASP A C 1
ATOM 625 O O . ASP A 1 86 ? -0.838 -12.940 -12.483 1.00 80.19 86 ASP A O 1
ATOM 629 N N . GLU A 1 87 ? 1.199 -12.466 -13.279 1.00 84.62 87 GLU A N 1
ATOM 630 C CA . GLU A 1 87 ? 0.736 -11.272 -13.983 1.00 84.62 87 GLU A CA 1
ATOM 631 C C . GLU A 1 87 ? -0.286 -11.623 -15.076 1.00 84.62 87 GLU A C 1
ATOM 633 O O . GLU A 1 87 ? -1.337 -10.986 -15.182 1.00 84.62 87 GLU A O 1
ATOM 638 N N . PHE A 1 88 ? -0.025 -12.664 -15.872 1.00 82.38 88 PHE A N 1
ATOM 639 C CA . PHE A 1 88 ? -0.939 -13.100 -16.928 1.00 82.38 88 PHE A CA 1
ATOM 640 C C . PHE A 1 88 ? -2.181 -13.814 -16.383 1.00 82.38 88 PHE A C 1
ATOM 642 O O . PHE A 1 88 ? -3.272 -13.618 -16.921 1.00 82.38 88 PHE A O 1
ATOM 649 N N . ALA A 1 89 ? -2.053 -14.609 -15.318 1.00 77.94 89 ALA A N 1
ATOM 650 C CA . ALA A 1 89 ? -3.189 -15.220 -14.635 1.00 77.94 89 ALA A CA 1
ATOM 651 C C . ALA A 1 89 ? -4.075 -14.150 -13.990 1.00 77.94 89 ALA A C 1
ATOM 653 O O . ALA A 1 89 ? -5.300 -14.226 -14.100 1.00 77.94 89 ALA A O 1
ATOM 654 N N . GLY A 1 90 ? -3.474 -13.115 -13.399 1.00 73.25 90 GLY A N 1
ATOM 655 C CA . GLY A 1 90 ? -4.163 -11.920 -12.927 1.00 73.25 90 GLY A CA 1
ATOM 656 C C . GLY A 1 90 ? -4.954 -11.276 -14.060 1.00 73.25 90 GLY A C 1
ATOM 657 O O . GLY A 1 90 ? -6.172 -11.173 -13.980 1.00 73.25 90 GLY A O 1
ATOM 658 N N . LEU A 1 91 ? -4.305 -10.956 -15.181 1.00 75.69 91 LEU A N 1
ATOM 659 C CA . LEU A 1 91 ? -4.985 -10.386 -16.350 1.00 75.69 91 LEU A CA 1
ATOM 660 C C . LEU A 1 91 ? -6.158 -11.241 -16.853 1.00 75.69 91 LEU A C 1
ATOM 662 O O . LEU A 1 91 ? -7.222 -10.705 -17.153 1.00 75.69 91 LEU A O 1
ATOM 666 N N . ALA A 1 92 ? -5.988 -12.562 -16.923 1.00 74.06 92 ALA A N 1
ATOM 667 C CA . ALA A 1 92 ? -7.035 -13.485 -17.361 1.00 74.06 92 ALA A CA 1
ATOM 668 C C . ALA A 1 92 ? -8.189 -13.632 -16.352 1.00 74.06 92 ALA A C 1
ATOM 670 O O . ALA A 1 92 ? -9.257 -14.123 -16.714 1.00 74.06 92 ALA A O 1
ATOM 671 N N . SER A 1 93 ? -7.981 -13.222 -15.101 1.00 79.44 93 SER A N 1
ATOM 672 C CA . SER A 1 93 ? -8.941 -13.348 -14.005 1.00 79.44 93 SER A CA 1
ATOM 673 C C . SER A 1 93 ? -9.455 -12.005 -13.491 1.00 79.44 93 SER A C 1
ATOM 675 O O . SER A 1 93 ? -10.100 -11.980 -12.446 1.00 79.44 93 SER A O 1
ATOM 677 N N . VAL A 1 94 ? -9.221 -10.889 -14.193 1.00 82.19 94 VAL A N 1
ATOM 678 C CA . VAL A 1 94 ? -9.787 -9.587 -13.801 1.00 82.19 94 VAL A CA 1
ATOM 679 C C . VAL A 1 94 ? -11.311 -9.686 -13.786 1.00 82.19 94 VAL A C 1
ATOM 681 O O . VAL A 1 94 ? -11.936 -9.927 -14.820 1.00 82.19 94 VAL A O 1
ATOM 684 N N . VAL A 1 95 ? -11.901 -9.476 -12.608 1.00 85.88 95 VAL A N 1
ATOM 685 C CA . VAL A 1 95 ? -13.358 -9.476 -12.387 1.00 85.88 95 VAL A CA 1
ATOM 686 C C . VAL A 1 95 ? -13.917 -8.083 -12.103 1.00 85.88 95 VAL A C 1
ATOM 688 O O . VAL A 1 95 ? -15.118 -7.854 -12.256 1.00 85.88 95 VAL A O 1
ATOM 691 N N . ALA A 1 96 ? -13.058 -7.150 -11.689 1.00 87.50 96 ALA A N 1
ATOM 692 C CA . ALA A 1 96 ? -13.429 -5.767 -11.451 1.00 87.50 96 ALA A CA 1
ATOM 693 C C . ALA A 1 96 ? -12.275 -4.823 -11.798 1.00 87.50 96 ALA A C 1
ATOM 695 O O . ALA A 1 96 ? -11.132 -5.081 -11.444 1.00 87.50 96 ALA A O 1
ATOM 696 N N . GLN A 1 97 ? -12.568 -3.703 -12.446 1.00 86.19 97 GLN A N 1
ATOM 697 C CA . GLN A 1 97 ? -11.590 -2.666 -12.764 1.00 86.19 97 GLN A CA 1
ATOM 698 C C . GLN A 1 97 ? -11.792 -1.424 -11.910 1.00 86.19 97 GLN A C 1
ATOM 700 O O . GLN A 1 97 ? -12.913 -1.104 -11.496 1.00 86.19 97 GLN A O 1
ATOM 705 N N . ASN A 1 98 ? -10.699 -0.688 -11.698 1.00 85.88 98 ASN A N 1
ATOM 706 C CA . ASN A 1 98 ? -10.703 0.601 -11.000 1.00 85.88 98 ASN A CA 1
ATOM 707 C C . ASN A 1 98 ? -11.408 0.554 -9.633 1.00 85.88 98 ASN A C 1
ATOM 709 O O . ASN A 1 98 ? -12.158 1.468 -9.274 1.00 85.88 98 ASN A O 1
ATOM 713 N N . VAL A 1 99 ? -11.167 -0.510 -8.864 1.00 91.75 99 VAL A N 1
ATOM 714 C CA . VAL A 1 99 ? -11.727 -0.656 -7.524 1.00 91.75 99 VAL A CA 1
ATOM 715 C C . VAL A 1 99 ? -11.202 0.477 -6.644 1.00 91.75 99 VAL A C 1
ATOM 717 O O . VAL A 1 99 ? -10.001 0.747 -6.583 1.00 91.75 99 VAL A O 1
ATOM 720 N N . SER A 1 100 ? -12.107 1.154 -5.949 1.00 94.50 100 SER A N 1
ATOM 721 C CA . SER A 1 100 ? -11.765 2.175 -4.962 1.00 94.50 100 SER A CA 1
ATOM 722 C C . SER A 1 100 ? -12.706 2.125 -3.768 1.00 94.50 100 SER A C 1
ATOM 724 O O . SER A 1 100 ? -13.859 1.704 -3.889 1.00 94.50 100 SER A O 1
ATOM 726 N N . VAL A 1 101 ? -12.212 2.581 -2.620 1.00 97.19 101 VAL A N 1
ATOM 727 C CA . VAL A 1 101 ? -13.020 2.814 -1.423 1.00 97.19 101 VAL A CA 1
ATOM 728 C C . VAL A 1 101 ? -12.886 4.269 -0.997 1.00 97.19 101 VAL A C 1
ATOM 730 O O . VAL A 1 101 ? -11.790 4.777 -0.791 1.00 97.19 101 VAL A O 1
ATOM 733 N N . GLU A 1 102 ? -14.013 4.960 -0.891 1.00 97.81 102 GLU A N 1
ATOM 734 C CA . GLU A 1 102 ? -14.101 6.260 -0.235 1.00 97.81 102 GLU A CA 1
ATOM 735 C C . GLU A 1 102 ? -14.462 6.042 1.232 1.00 97.81 102 GLU A C 1
ATOM 737 O O . GLU A 1 102 ? -15.478 5.421 1.542 1.00 97.81 102 GLU A O 1
ATOM 742 N N . ILE A 1 103 ? -13.644 6.575 2.129 1.00 98.19 103 ILE A N 1
ATOM 743 C CA . ILE A 1 103 ? -13.863 6.570 3.570 1.00 98.19 103 ILE A CA 1
ATOM 744 C C . ILE A 1 103 ? -14.293 7.976 3.955 1.00 98.19 103 ILE A C 1
ATOM 746 O O . ILE A 1 103 ? -13.482 8.899 3.919 1.00 98.19 103 ILE A O 1
ATOM 750 N N . LYS A 1 104 ? -15.559 8.154 4.328 1.00 97.81 104 LYS A N 1
ATOM 751 C CA . LYS A 1 104 ? -16.091 9.436 4.793 1.00 97.81 104 LYS A CA 1
ATOM 752 C C . LYS A 1 104 ? -16.289 9.399 6.310 1.00 97.81 104 LYS A C 1
ATOM 754 O O . LYS A 1 104 ? -17.261 8.786 6.758 1.00 97.81 104 LYS A O 1
ATOM 759 N N . PRO A 1 105 ? -15.400 10.017 7.107 1.00 97.06 105 PRO A N 1
ATOM 760 C CA . PRO A 1 105 ? -15.557 10.074 8.556 1.00 97.06 105 PRO A CA 1
ATOM 761 C C . PRO A 1 105 ? -16.791 10.895 8.950 1.00 97.06 105 PRO A C 1
ATOM 763 O O . PRO A 1 105 ? -17.165 11.851 8.266 1.00 97.06 105 PRO A O 1
ATOM 766 N N . SER A 1 106 ? -17.425 10.533 10.062 1.00 95.31 106 SER A N 1
ATOM 767 C CA . SER A 1 106 ? -18.493 11.321 10.673 1.00 95.31 106 SER A CA 1
ATOM 768 C C . SER A 1 106 ? -17.920 12.441 11.550 1.00 95.31 106 SER A C 1
ATOM 770 O O . SER A 1 106 ? -16.721 12.496 11.828 1.00 95.31 106 SER A O 1
ATOM 772 N N . ALA A 1 107 ? -18.789 13.322 12.052 1.00 92.56 107 ALA A N 1
ATOM 773 C CA . ALA A 1 107 ? -18.392 14.373 12.993 1.00 92.56 107 ALA A CA 1
ATOM 774 C C . ALA A 1 107 ? -17.835 13.829 14.326 1.00 92.56 107 ALA A C 1
ATOM 776 O O . ALA A 1 107 ? -17.133 14.551 15.037 1.00 92.56 107 ALA A O 1
ATOM 777 N N . ALA A 1 108 ? -18.119 12.562 14.655 1.00 92.50 108 ALA A N 1
ATOM 778 C CA . ALA A 1 108 ? -17.577 11.897 15.837 1.00 92.50 108 ALA A CA 1
ATOM 779 C C . ALA A 1 108 ? -16.075 11.596 15.705 1.00 92.50 108 ALA A C 1
ATOM 781 O O . ALA A 1 108 ? -15.409 11.356 16.708 1.00 92.50 108 ALA A O 1
ATOM 782 N N . VAL A 1 109 ? -15.513 11.633 14.495 1.00 94.88 109 VAL A N 1
ATOM 783 C CA . VAL A 1 109 ? -14.093 11.368 14.253 1.00 94.88 109 VAL A CA 1
ATOM 784 C C . VAL A 1 109 ? -13.286 12.664 14.349 1.00 94.88 109 VAL A C 1
ATOM 786 O O . VAL A 1 109 ? -13.597 13.678 13.723 1.00 94.88 109 VAL A O 1
ATOM 789 N N . ALA A 1 110 ? -12.220 12.637 15.144 1.00 94.56 110 ALA A N 1
ATOM 790 C CA . ALA A 1 110 ? -11.220 13.696 15.199 1.00 94.56 110 ALA A CA 1
ATOM 791 C C . ALA A 1 110 ? -10.184 13.545 14.080 1.00 94.56 110 ALA A C 1
ATOM 793 O O . ALA A 1 110 ? -9.857 14.525 13.415 1.00 94.56 110 ALA A O 1
ATOM 794 N N . VAL A 1 111 ? -9.680 12.323 13.879 1.00 95.00 111 VAL A N 1
ATOM 795 C CA . VAL A 1 111 ? -8.664 11.997 12.868 1.00 95.00 111 VAL A CA 1
ATOM 796 C C . VAL A 1 111 ? -8.973 10.634 12.258 1.00 95.00 111 VAL A C 1
ATOM 798 O O . VAL A 1 111 ? -9.152 9.662 12.991 1.00 95.00 111 VAL A O 1
ATOM 801 N N . ALA A 1 112 ? -8.986 10.550 10.930 1.00 95.56 112 ALA A N 1
ATOM 802 C CA . ALA A 1 112 ? -9.037 9.293 10.189 1.00 95.56 112 ALA A CA 1
ATOM 803 C C . ALA A 1 112 ? -7.709 9.079 9.457 1.00 95.56 112 ALA A C 1
ATOM 805 O O . ALA A 1 112 ? -7.183 10.008 8.849 1.00 95.56 112 ALA A O 1
ATOM 806 N N . LYS A 1 113 ? -7.165 7.864 9.517 1.00 94.94 113 LYS A N 1
ATOM 807 C CA . LYS A 1 113 ? -5.926 7.492 8.827 1.00 94.94 113 LYS A CA 1
ATOM 808 C C . LYS A 1 113 ? -6.074 6.122 8.184 1.00 94.94 113 LYS A C 1
ATOM 810 O O . LYS A 1 113 ? -6.459 5.176 8.860 1.00 94.94 113 LYS A O 1
ATOM 815 N N . VAL A 1 114 ? -5.718 5.998 6.911 1.00 96.12 114 VAL A N 1
ATOM 816 C CA . VAL A 1 114 ? -5.524 4.695 6.258 1.00 96.12 114 VAL A CA 1
ATOM 817 C C . VAL A 1 114 ? -4.106 4.222 6.570 1.00 96.12 114 VAL A C 1
ATOM 819 O O . VAL A 1 114 ? -3.165 5.009 6.485 1.00 96.12 114 VAL A O 1
ATOM 822 N N . LEU A 1 115 ? -3.957 2.975 7.020 1.00 94.94 115 LEU A N 1
ATOM 823 C CA . LEU A 1 115 ? -2.657 2.416 7.413 1.00 94.94 115 LEU A CA 1
ATOM 824 C C . LEU A 1 115 ? -1.922 1.751 6.242 1.00 94.94 115 LEU A C 1
ATOM 826 O O . LEU A 1 115 ? -0.700 1.642 6.275 1.00 94.94 115 LEU A O 1
ATOM 830 N N . ASN A 1 116 ? -2.660 1.323 5.218 1.00 94.31 116 ASN A N 1
ATOM 831 C CA . ASN A 1 116 ? -2.104 0.830 3.962 1.00 94.31 116 ASN A CA 1
ATOM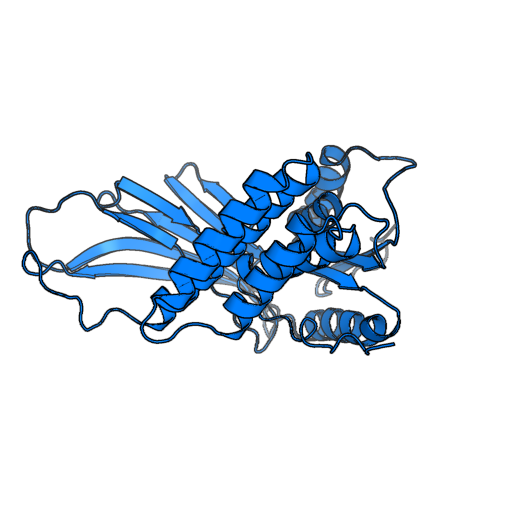 832 C C . ASN A 1 116 ? -1.457 1.948 3.138 1.00 94.31 116 ASN A C 1
ATOM 834 O O . ASN A 1 116 ? -1.813 3.117 3.269 1.00 94.31 116 ASN A O 1
ATOM 838 N N . GLU A 1 117 ? -0.596 1.560 2.199 1.00 89.81 117 GLU A N 1
ATOM 839 C CA . GLU A 1 117 ? 0.046 2.471 1.241 1.00 89.81 117 GLU A CA 1
ATOM 840 C C . GLU A 1 117 ? -0.498 2.275 -0.169 1.00 89.81 117 GLU A C 1
ATOM 842 O O . GLU A 1 117 ? 0.210 1.948 -1.119 1.00 89.81 117 GLU A O 1
ATOM 847 N N . PHE A 1 118 ? -1.804 2.455 -0.297 1.00 91.12 118 PHE A N 1
ATOM 848 C CA . PHE A 1 118 ? -2.422 2.626 -1.603 1.00 91.12 118 PHE A CA 1
ATOM 849 C C . PHE A 1 118 ? -2.316 4.090 -2.047 1.00 91.12 118 PHE A C 1
ATOM 851 O O . PHE A 1 118 ? -2.162 4.973 -1.198 1.00 91.12 118 PHE A O 1
ATOM 858 N N . PRO A 1 119 ? -2.485 4.386 -3.347 1.00 89.62 119 PRO A N 1
ATOM 859 C CA . PRO A 1 119 ? -2.718 5.753 -3.788 1.00 89.62 119 PRO A CA 1
ATOM 860 C C . PRO A 1 119 ? -3.953 6.332 -3.084 1.00 89.62 119 PRO A C 1
ATOM 862 O O . PRO A 1 119 ? -5.064 5.801 -3.202 1.00 89.62 119 PRO A O 1
ATOM 865 N N . ILE A 1 120 ? -3.738 7.410 -2.329 1.00 92.94 120 ILE A N 1
ATOM 866 C CA . ILE A 1 120 ? -4.763 8.103 -1.547 1.00 92.94 120 ILE A CA 1
ATOM 867 C C . ILE A 1 120 ? -5.001 9.491 -2.137 1.00 92.94 120 ILE A C 1
ATOM 869 O O . ILE A 1 120 ? -4.072 10.185 -2.545 1.00 92.94 120 ILE A O 1
ATOM 873 N N . THR A 1 121 ? -6.262 9.905 -2.189 1.00 94.00 121 THR A N 1
ATOM 874 C CA . THR A 1 121 ? -6.664 11.256 -2.583 1.00 94.00 121 THR A CA 1
ATOM 875 C C . THR A 1 121 ? -7.657 11.804 -1.570 1.00 94.00 121 THR A C 1
ATOM 877 O O . THR A 1 121 ? -8.717 11.214 -1.353 1.00 94.00 121 THR A O 1
ATOM 880 N N . ASP A 1 122 ? -7.329 12.946 -0.969 1.00 94.56 122 ASP A N 1
ATOM 881 C CA . ASP A 1 122 ? -8.265 13.679 -0.124 1.00 94.56 122 ASP A CA 1
ATOM 882 C C . ASP A 1 122 ? -9.344 14.331 -0.991 1.00 94.56 122 ASP A C 1
ATOM 884 O O . ASP A 1 122 ? -9.066 15.036 -1.965 1.00 94.56 122 ASP A O 1
ATOM 888 N N . LEU A 1 123 ? -10.603 14.087 -0.645 1.00 93.94 123 LEU A N 1
ATOM 889 C CA . LEU A 1 123 ? -11.751 14.623 -1.356 1.00 93.94 123 LEU A CA 1
ATOM 890 C C . LEU A 1 123 ? -12.206 15.931 -0.711 1.00 93.94 123 LEU A C 1
ATOM 892 O O . LEU A 1 123 ? -12.276 16.054 0.511 1.00 93.94 123 LEU A O 1
ATOM 896 N N . ALA A 1 124 ? -12.656 16.880 -1.534 1.00 90.06 124 ALA A N 1
ATOM 897 C CA . ALA A 1 124 ? -13.238 18.140 -1.059 1.00 90.06 124 ALA A CA 1
ATOM 898 C C . ALA A 1 124 ? -14.470 17.944 -0.145 1.00 90.06 124 ALA A C 1
ATOM 900 O O . ALA A 1 124 ? -14.830 18.835 0.619 1.00 90.06 124 ALA A O 1
ATOM 901 N N . SER A 1 125 ? -15.110 16.771 -0.203 1.00 87.38 125 SER A N 1
ATOM 902 C CA . SER A 1 125 ? -16.208 16.361 0.680 1.00 87.38 125 SER A CA 1
ATOM 903 C C . SER A 1 125 ? -15.772 16.027 2.117 1.00 87.38 125 SER A C 1
ATOM 905 O O . SER A 1 125 ? -16.637 15.732 2.945 1.00 87.38 125 SER A O 1
ATOM 907 N N . GLY A 1 126 ? -14.465 16.031 2.407 1.00 88.38 126 GLY A N 1
ATOM 908 C CA . GLY A 1 126 ? -13.879 15.575 3.671 1.00 88.38 126 GLY A CA 1
ATOM 909 C C . GLY A 1 126 ? -13.682 14.057 3.758 1.00 88.38 126 GLY A C 1
ATOM 910 O O . GLY A 1 126 ? -13.402 13.542 4.838 1.00 88.38 126 GLY A O 1
ATOM 911 N N . GLY A 1 127 ? -13.874 13.333 2.650 1.00 94.56 127 GLY A N 1
ATOM 912 C CA . GLY A 1 127 ? -13.591 11.902 2.548 1.00 94.56 127 GLY A CA 1
ATOM 913 C C . GLY A 1 127 ? -12.169 11.614 2.065 1.00 94.56 127 GLY A C 1
ATOM 914 O O . GLY A 1 127 ? -11.518 12.466 1.470 1.00 94.56 127 GLY A O 1
ATOM 915 N N . ILE A 1 128 ? -11.715 10.385 2.281 1.00 97.38 128 ILE A N 1
ATOM 916 C CA . ILE A 1 128 ? -10.426 9.865 1.820 1.00 97.38 128 ILE A CA 1
ATOM 917 C C . ILE A 1 128 ? -10.721 8.801 0.764 1.00 97.38 128 ILE A C 1
ATOM 919 O O . ILE A 1 128 ? -11.350 7.790 1.078 1.00 97.38 128 ILE A O 1
ATOM 923 N N . GLN A 1 129 ? -10.297 9.004 -0.482 1.00 96.56 129 GLN A N 1
ATOM 924 C CA . GLN A 1 129 ? -10.396 7.979 -1.520 1.00 96.56 129 GLN A CA 1
ATOM 925 C C . GLN A 1 129 ? -9.122 7.141 -1.559 1.00 96.56 129 GLN A C 1
ATOM 927 O O . GLN A 1 129 ? -8.029 7.677 -1.700 1.00 96.56 129 GLN A O 1
ATOM 932 N N . VAL A 1 130 ? -9.280 5.824 -1.487 1.00 96.00 130 VAL A N 1
ATOM 933 C CA . VAL A 1 130 ? -8.209 4.833 -1.598 1.00 96.00 130 VAL A CA 1
ATOM 934 C C . VAL A 1 130 ? -8.395 4.077 -2.912 1.00 96.00 130 VAL A C 1
ATOM 936 O O . VAL A 1 130 ? -9.423 3.421 -3.111 1.00 96.00 130 VAL A O 1
ATOM 939 N N . ALA A 1 131 ? -7.430 4.176 -3.825 1.00 92.44 131 ALA A N 1
ATOM 940 C CA . ALA A 1 131 ? -7.456 3.453 -5.093 1.00 92.44 131 ALA A CA 1
ATOM 941 C C . ALA A 1 131 ? -6.821 2.067 -4.927 1.00 92.44 131 ALA A C 1
ATOM 943 O O . ALA A 1 131 ? -5.637 1.943 -4.624 1.00 92.44 131 ALA A O 1
ATOM 944 N N . LEU A 1 132 ? -7.608 1.014 -5.141 1.00 90.00 132 LEU A N 1
ATOM 945 C CA . LEU A 1 132 ? -7.152 -0.371 -5.006 1.00 90.00 132 LEU A CA 1
ATOM 946 C C . LEU A 1 132 ? -6.688 -0.962 -6.342 1.00 90.00 132 LEU A C 1
ATOM 948 O O . LEU A 1 132 ? -5.971 -1.958 -6.325 1.00 90.00 132 LEU A O 1
ATOM 952 N N . GLY A 1 133 ? -7.058 -0.348 -7.470 1.00 87.19 133 GLY A N 1
ATOM 953 C CA . GLY A 1 133 ? -6.720 -0.810 -8.820 1.00 87.19 133 GLY A CA 1
ATOM 954 C C . GLY A 1 133 ? -7.654 -1.917 -9.311 1.00 87.19 133 GLY A C 1
ATOM 955 O O . GLY A 1 133 ? -8.771 -2.059 -8.818 1.00 87.19 133 GLY A O 1
ATOM 956 N N . ASP A 1 134 ? -7.206 -2.698 -10.288 1.00 85.75 134 ASP A N 1
ATOM 957 C CA . ASP A 1 134 ? -7.984 -3.819 -10.832 1.00 85.75 134 ASP A CA 1
ATOM 958 C C . ASP A 1 134 ? -7.973 -4.997 -9.870 1.00 85.75 134 ASP A C 1
ATOM 960 O O . ASP A 1 134 ? -6.952 -5.218 -9.223 1.00 85.75 134 ASP A O 1
ATOM 964 N N . ALA A 1 135 ? -9.075 -5.736 -9.766 1.00 85.06 135 ALA A N 1
ATOM 965 C CA . ALA A 1 135 ? -9.226 -6.883 -8.890 1.00 85.06 135 ALA A CA 1
ATOM 966 C C . ALA A 1 135 ? -9.450 -8.203 -9.637 1.00 85.06 135 ALA A C 1
ATOM 968 O O . ALA A 1 135 ? -10.150 -8.261 -10.653 1.00 85.06 135 ALA A O 1
ATOM 969 N N . TYR A 1 136 ? -8.861 -9.264 -9.090 1.00 84.31 136 TYR A N 1
ATOM 970 C CA . TYR A 1 136 ? -8.762 -10.594 -9.691 1.00 84.31 136 TYR A CA 1
ATOM 971 C C . TYR A 1 136 ? -9.670 -11.609 -8.986 1.00 84.31 136 TYR A C 1
ATOM 973 O O . TYR A 1 136 ? -9.892 -11.548 -7.775 1.00 84.31 136 TYR A O 1
ATOM 981 N N . GLY A 1 137 ? -10.199 -12.571 -9.736 1.00 80.75 137 GLY A N 1
ATOM 982 C CA . GLY A 1 137 ? -11.055 -13.626 -9.207 1.00 80.75 137 GLY A CA 1
ATOM 983 C C . GLY A 1 137 ? -10.346 -14.443 -8.125 1.00 80.75 137 GLY A C 1
ATOM 984 O O . GLY A 1 137 ? -9.273 -14.989 -8.355 1.00 80.75 137 GLY A O 1
ATOM 985 N N . GLY A 1 138 ? -10.960 -14.540 -6.944 1.00 76.75 138 GLY A N 1
ATOM 986 C CA . GLY A 1 138 ? -10.426 -15.310 -5.814 1.00 76.75 138 GLY A CA 1
ATOM 987 C C . GLY A 1 138 ? -9.364 -14.590 -4.976 1.00 76.75 138 GLY A C 1
ATOM 988 O O . GLY A 1 138 ? -8.935 -15.143 -3.964 1.00 76.75 138 GLY A O 1
ATOM 989 N N . GLU A 1 139 ? -8.961 -13.367 -5.333 1.00 77.56 139 GLU A N 1
ATOM 990 C CA . GLU A 1 139 ? -8.054 -12.593 -4.487 1.00 77.56 139 GLU A CA 1
ATOM 991 C C . GLU A 1 139 ? -8.778 -12.001 -3.265 1.00 77.56 139 GLU A C 1
ATOM 993 O O . GLU A 1 139 ? -9.995 -11.817 -3.239 1.00 77.56 139 GLU A O 1
ATOM 998 N N . THR A 1 140 ? -8.008 -11.637 -2.242 1.00 83.19 140 THR A N 1
ATOM 999 C CA . THR A 1 140 ? -8.490 -10.835 -1.115 1.00 83.19 140 THR A CA 1
ATOM 1000 C C . THR A 1 140 ? -7.520 -9.690 -0.878 1.00 83.19 140 THR A C 1
ATOM 1002 O O . THR A 1 140 ? -6.322 -9.921 -0.735 1.00 83.19 140 THR A O 1
ATOM 1005 N N . ARG A 1 141 ? -8.044 -8.462 -0.805 1.00 86.88 141 ARG A N 1
ATOM 1006 C CA . ARG A 1 141 ? -7.289 -7.269 -0.402 1.00 86.88 141 ARG A CA 1
ATOM 1007 C C . ARG A 1 141 ? -7.867 -6.701 0.875 1.00 86.88 141 ARG A C 1
ATOM 1009 O O . ARG A 1 141 ? -9.085 -6.652 1.044 1.00 86.88 141 ARG A O 1
ATOM 1016 N N . LYS A 1 142 ? -6.986 -6.243 1.755 1.00 90.94 142 LYS A N 1
ATOM 1017 C CA . LYS A 1 142 ? -7.362 -5.655 3.038 1.00 90.94 142 LYS A CA 1
ATOM 1018 C C . LYS A 1 142 ? -7.024 -4.169 3.045 1.00 90.94 142 LYS A C 1
ATOM 1020 O O . LYS A 1 142 ? -5.918 -3.779 2.680 1.00 90.94 142 LYS A O 1
ATOM 1025 N N . VAL A 1 143 ? -7.989 -3.360 3.476 1.00 93.69 143 VAL A N 1
ATOM 1026 C CA . VAL A 1 143 ? -7.815 -1.928 3.736 1.00 93.69 143 VAL A CA 1
ATOM 1027 C C . VAL A 1 143 ? -8.103 -1.693 5.211 1.00 93.69 143 VAL A C 1
ATOM 1029 O O . VAL A 1 143 ? -9.200 -1.980 5.685 1.00 93.69 143 VAL A O 1
ATOM 1032 N N . VAL A 1 144 ? -7.119 -1.172 5.930 1.00 95.50 144 VAL A N 1
ATOM 1033 C CA . VAL A 1 144 ? -7.172 -0.909 7.362 1.00 95.50 144 VAL A CA 1
ATOM 1034 C C . VAL A 1 144 ? -7.183 0.598 7.575 1.00 95.50 144 VAL A C 1
ATOM 1036 O O . VAL A 1 144 ? -6.282 1.318 7.137 1.00 95.50 144 VAL A O 1
ATOM 1039 N N . ALA A 1 145 ? -8.211 1.077 8.270 1.00 95.50 145 ALA A N 1
ATOM 1040 C CA . ALA A 1 145 ? -8.355 2.471 8.656 1.00 95.50 145 ALA A CA 1
ATOM 1041 C C . ALA A 1 145 ? -8.436 2.595 10.179 1.00 95.50 145 ALA A C 1
ATOM 1043 O O . ALA A 1 145 ? -9.098 1.807 10.851 1.00 95.50 145 ALA A O 1
ATOM 1044 N N . ARG A 1 146 ? -7.760 3.607 10.717 1.00 95.69 146 ARG A N 1
ATOM 1045 C CA . ARG A 1 146 ? -7.739 3.965 12.132 1.00 95.69 146 ARG A CA 1
ATOM 1046 C C . ARG A 1 146 ? -8.501 5.269 12.326 1.00 95.69 146 ARG A C 1
ATOM 1048 O O . ARG A 1 146 ? -8.170 6.280 11.704 1.00 95.69 146 ARG A O 1
ATOM 1055 N N . PHE A 1 147 ? -9.485 5.251 13.219 1.00 95.44 147 PHE A N 1
ATOM 1056 C CA . PHE A 1 147 ? -10.278 6.420 13.587 1.00 95.44 147 PHE A CA 1
ATOM 1057 C C . PHE A 1 147 ? -9.978 6.801 15.035 1.00 95.44 147 PHE A C 1
ATOM 1059 O O . PHE A 1 147 ? -10.182 6.004 15.945 1.00 95.44 147 PHE A O 1
ATOM 1066 N N . HIS A 1 148 ? -9.511 8.026 15.253 1.00 94.31 148 HIS A N 1
ATOM 1067 C CA . HIS A 1 148 ? -9.462 8.621 16.583 1.00 94.31 148 HIS A CA 1
ATOM 1068 C C . HIS A 1 148 ? -10.785 9.335 16.814 1.00 94.31 148 HIS A C 1
ATOM 1070 O O . HIS A 1 148 ? -11.101 10.296 16.107 1.00 94.31 148 HIS A O 1
ATOM 1076 N N . LEU A 1 149 ? -11.570 8.842 17.766 1.00 92.25 149 LEU A N 1
ATOM 1077 C CA . LEU A 1 149 ? -12.889 9.381 18.073 1.00 92.25 149 LEU A CA 1
ATOM 1078 C C . LEU A 1 149 ? -12.778 10.560 19.040 1.00 92.25 149 LEU A C 1
ATOM 1080 O O . LEU A 1 149 ? -11.889 10.618 19.889 1.00 92.25 149 LEU A O 1
ATOM 1084 N N . ARG A 1 150 ? -13.694 11.516 18.906 1.00 90.38 150 ARG A N 1
ATOM 1085 C CA . ARG A 1 150 ? -13.920 12.552 19.913 1.00 90.38 150 ARG A CA 1
ATOM 1086 C C . ARG A 1 150 ? -14.644 11.919 21.107 1.00 90.38 150 ARG A C 1
ATOM 1088 O O . ARG A 1 150 ? -15.451 11.016 20.890 1.00 90.38 150 ARG A O 1
ATOM 1095 N N . PRO A 1 151 ? -14.408 12.394 22.342 1.00 85.88 151 PRO A N 1
ATOM 1096 C CA . PRO A 1 151 ? -15.173 11.943 23.497 1.00 85.88 151 PRO A CA 1
ATOM 1097 C C . PRO A 1 151 ? -16.675 12.140 23.270 1.00 85.88 151 PRO A C 1
ATOM 1099 O O . PRO A 1 151 ? -17.103 13.219 22.851 1.00 85.88 151 PRO A O 1
ATOM 1102 N N . VAL A 1 152 ? -17.462 11.104 23.548 1.00 77.81 152 VAL A N 1
ATOM 1103 C CA . VAL A 1 152 ? -18.924 11.128 23.437 1.00 77.81 152 VAL A CA 1
ATOM 1104 C C . VAL A 1 152 ? -19.498 11.009 24.845 1.00 77.81 152 VAL A C 1
ATOM 1106 O O . VAL A 1 152 ? -19.046 10.180 25.623 1.00 77.81 152 VAL A O 1
ATOM 1109 N N . ALA A 1 153 ? -20.454 11.873 25.191 1.00 69.38 153 ALA A N 1
ATOM 1110 C CA . ALA A 1 153 ? -21.028 11.937 26.540 1.00 69.38 153 ALA A CA 1
ATOM 1111 C C . ALA A 1 153 ? -22.204 10.969 26.764 1.00 69.38 153 ALA A C 1
ATOM 1113 O O . ALA A 1 153 ? -22.743 10.918 27.864 1.00 69.38 153 ALA A O 1
ATOM 1114 N N . ALA A 1 154 ? -22.649 10.279 25.714 1.00 71.81 154 ALA A N 1
ATOM 1115 C CA . ALA A 1 154 ? -23.823 9.422 25.739 1.00 71.81 154 ALA A CA 1
ATOM 1116 C C . ALA A 1 154 ? -23.455 8.010 25.290 1.00 71.81 154 ALA A C 1
ATOM 1118 O O . ALA A 1 154 ? -22.781 7.840 24.270 1.00 71.81 154 ALA A O 1
ATOM 1119 N N . ASP A 1 155 ? -23.953 7.033 26.039 1.00 76.94 155 ASP A N 1
ATOM 1120 C CA . ASP A 1 155 ? -23.810 5.616 25.732 1.00 76.94 155 ASP A CA 1
ATOM 1121 C C . ASP A 1 155 ? -24.622 5.237 24.487 1.00 76.94 155 ASP A C 1
ATOM 1123 O O . ASP A 1 155 ? -25.612 5.888 24.128 1.00 76.94 155 ASP A O 1
ATOM 1127 N N . GLY A 1 156 ? -24.230 4.133 23.850 1.00 81.19 156 GLY A N 1
ATOM 1128 C CA . GLY A 1 156 ? -24.951 3.549 22.722 1.00 81.19 156 GLY A CA 1
ATOM 1129 C C . GLY A 1 156 ? -24.196 3.594 21.395 1.00 81.19 156 GLY A C 1
ATOM 1130 O O . GLY A 1 156 ? -23.009 3.918 21.323 1.00 81.19 156 GLY A O 1
ATOM 1131 N N . ALA A 1 157 ? -24.893 3.184 20.334 1.00 85.94 157 ALA A N 1
ATOM 1132 C CA . ALA A 1 157 ? -24.313 3.024 19.007 1.00 85.94 157 ALA A CA 1
ATOM 1133 C C . ALA A 1 157 ? -24.341 4.329 18.203 1.00 85.94 157 ALA A C 1
ATOM 1135 O O . ALA A 1 157 ? -25.378 4.989 18.119 1.00 85.94 157 ALA A O 1
ATOM 1136 N N . PHE A 1 158 ? -23.237 4.658 17.536 1.00 89.19 158 PHE A N 1
ATOM 1137 C CA . PHE A 1 158 ? -23.165 5.788 16.611 1.00 89.19 158 PHE A CA 1
ATOM 1138 C C . PHE A 1 158 ? -22.305 5.488 15.384 1.00 89.19 158 PHE A C 1
ATOM 1140 O O . PHE A 1 158 ? -21.452 4.597 15.384 1.00 89.19 158 PHE A O 1
ATOM 1147 N N . ASP A 1 159 ? -22.542 6.260 14.324 1.00 92.06 159 ASP A N 1
ATOM 1148 C CA . ASP A 1 159 ? -21.799 6.168 13.072 1.00 92.06 159 ASP A CA 1
ATOM 1149 C C . ASP A 1 159 ? -20.427 6.844 13.198 1.00 92.06 159 ASP A C 1
ATOM 1151 O O . ASP A 1 159 ? -20.311 8.019 13.558 1.00 92.06 159 ASP A O 1
ATOM 1155 N N . VAL A 1 160 ? -19.377 6.114 12.837 1.00 95.06 160 VAL A N 1
ATOM 1156 C CA . VAL A 1 160 ? -17.983 6.580 12.794 1.00 95.06 160 VAL A CA 1
ATOM 1157 C C . VAL A 1 160 ? -17.592 6.998 11.386 1.00 95.06 160 VAL A C 1
ATOM 1159 O O . VAL A 1 160 ? -16.924 8.010 11.194 1.00 95.06 160 VAL A O 1
ATOM 1162 N N . ALA A 1 161 ? -18.006 6.232 10.384 1.00 97.12 161 ALA A N 1
ATOM 1163 C CA . ALA A 1 161 ? -17.690 6.518 8.996 1.00 97.12 161 ALA A CA 1
ATOM 1164 C C . ALA A 1 161 ? -18.715 5.882 8.059 1.00 97.12 161 ALA A C 1
ATOM 1166 O O . ALA A 1 161 ? -19.451 4.970 8.424 1.00 97.12 161 ALA A O 1
ATOM 1167 N N . THR A 1 162 ? -18.738 6.347 6.819 1.00 97.75 162 THR A N 1
ATOM 1168 C CA . THR A 1 162 ? -19.405 5.675 5.707 1.00 97.75 162 THR A CA 1
ATOM 1169 C C . THR A 1 162 ? -18.348 5.252 4.696 1.00 97.75 162 THR A C 1
ATOM 1171 O O . THR A 1 162 ? -17.566 6.085 4.239 1.00 97.75 162 THR A O 1
ATOM 1174 N N . LEU A 1 163 ? -18.323 3.967 4.351 1.00 97.75 163 LEU A N 1
ATOM 1175 C CA . LEU A 1 163 ? -17.461 3.409 3.313 1.00 97.75 163 LEU A CA 1
ATOM 1176 C C . LEU A 1 163 ? -18.256 3.319 2.016 1.00 97.75 163 LEU A C 1
ATOM 1178 O O . LEU A 1 163 ? -19.350 2.759 2.015 1.00 97.75 163 LEU A O 1
ATOM 1182 N N . THR A 1 164 ? -17.727 3.845 0.917 1.00 97.88 164 THR A N 1
ATOM 1183 C CA . THR A 1 164 ? -18.338 3.712 -0.411 1.00 97.88 164 THR A CA 1
ATOM 1184 C C . THR A 1 164 ? -17.366 3.037 -1.365 1.00 97.88 164 THR A C 1
ATOM 1186 O O . THR A 1 164 ? -16.370 3.631 -1.774 1.00 97.88 164 THR A O 1
ATOM 1189 N N . PHE A 1 165 ? -17.669 1.795 -1.725 1.00 96.62 165 PHE A N 1
ATOM 1190 C CA . PHE A 1 165 ? -16.920 0.993 -2.686 1.00 96.62 165 PHE A CA 1
ATOM 1191 C C . PHE A 1 165 ? -17.433 1.261 -4.095 1.00 96.62 165 PHE A C 1
ATOM 1193 O O . PHE A 1 165 ? -18.646 1.293 -4.304 1.00 96.62 165 PHE A O 1
ATOM 1200 N N . ARG A 1 166 ? -16.526 1.436 -5.059 1.00 95.12 166 ARG A N 1
ATOM 1201 C CA . ARG A 1 166 ? -16.850 1.645 -6.478 1.00 95.12 166 ARG A CA 1
ATOM 1202 C C . ARG A 1 166 ? -15.935 0.809 -7.359 1.00 95.12 166 ARG A C 1
ATOM 1204 O O . ARG A 1 166 ? -14.735 0.770 -7.095 1.00 95.12 166 ARG A O 1
ATOM 1211 N N . TRP A 1 167 ? -16.491 0.171 -8.384 1.00 92.62 167 TRP A N 1
ATOM 1212 C CA . TRP A 1 167 ? -15.739 -0.605 -9.375 1.00 92.62 167 TRP A CA 1
ATOM 1213 C C . TRP A 1 167 ? -16.535 -0.771 -10.673 1.00 92.62 167 TRP A C 1
ATOM 1215 O O . TRP A 1 167 ? -17.760 -0.650 -10.662 1.00 92.62 167 TRP A O 1
ATOM 1225 N N . ALA A 1 168 ? -15.852 -1.077 -11.774 1.00 88.56 168 ALA A N 1
ATOM 1226 C CA . ALA A 1 168 ? -16.478 -1.533 -13.015 1.00 88.56 168 ALA A CA 1
ATOM 1227 C C . ALA A 1 168 ? -16.401 -3.065 -13.094 1.00 88.56 168 ALA A C 1
ATOM 1229 O O . ALA A 1 168 ? -15.311 -3.614 -12.960 1.00 88.56 168 ALA A O 1
ATOM 1230 N N . SER A 1 169 ? -17.524 -3.767 -13.267 1.00 84.69 169 SER A N 1
ATOM 1231 C CA . SER A 1 169 ? -17.509 -5.225 -13.477 1.00 84.69 169 SER A CA 1
ATOM 1232 C C . SER A 1 169 ? -16.985 -5.555 -14.873 1.00 84.69 169 SER A C 1
ATOM 1234 O O . SER A 1 169 ? -17.394 -4.923 -15.842 1.00 84.69 169 SER A O 1
ATOM 1236 N N . THR A 1 170 ? -16.126 -6.566 -14.980 1.00 77.75 170 THR A N 1
ATOM 1237 C CA . THR A 1 170 ? -15.663 -7.130 -16.265 1.00 77.75 170 THR A CA 1
ATOM 1238 C C . THR A 1 170 ? -16.276 -8.498 -16.561 1.00 77.75 170 THR A C 1
ATOM 1240 O O . THR A 1 170 ? -16.013 -9.086 -17.608 1.00 77.75 170 THR A O 1
ATOM 1243 N N . VAL A 1 171 ? -17.106 -9.017 -15.651 1.00 71.44 171 VAL A N 1
ATOM 1244 C CA . VAL A 1 171 ? -17.832 -10.280 -15.818 1.00 71.44 171 VAL A CA 1
ATOM 1245 C C . VAL A 1 171 ? -19.300 -9.980 -16.102 1.00 71.44 171 VAL A C 1
ATOM 1247 O O . VAL A 1 171 ? -19.951 -9.259 -15.344 1.00 71.44 171 VAL A O 1
ATOM 1250 N N . GLY A 1 172 ? -19.839 -10.574 -17.168 1.00 73.12 172 GLY A N 1
ATOM 1251 C CA . GLY A 1 172 ? -21.222 -10.347 -17.586 1.00 73.12 172 GLY A CA 1
ATOM 1252 C C . GLY A 1 172 ? -21.387 -9.002 -18.294 1.00 73.12 172 GLY A C 1
ATOM 1253 O O . GLY A 1 172 ? -20.664 -8.721 -19.245 1.00 73.12 172 GLY A O 1
ATOM 1254 N N . GLU A 1 173 ? -22.355 -8.195 -17.859 1.00 73.81 173 GLU A N 1
ATOM 1255 C CA . GLU A 1 173 ? -22.567 -6.850 -18.400 1.00 73.81 173 GLU A CA 1
ATOM 1256 C C . GLU A 1 173 ? -21.622 -5.850 -17.723 1.00 73.81 173 GLU A C 1
ATOM 1258 O O . GLU A 1 173 ? -21.657 -5.664 -16.500 1.00 73.81 173 GLU A O 1
ATOM 1263 N N . VAL A 1 174 ? -20.781 -5.201 -18.532 1.00 76.94 174 VAL A N 1
ATOM 1264 C CA . VAL A 1 174 ? -19.851 -4.171 -18.066 1.00 76.94 174 VAL A CA 1
ATOM 1265 C C . VAL A 1 174 ? -20.652 -3.003 -17.502 1.00 76.94 174 VAL A C 1
ATOM 1267 O O . VAL A 1 174 ? -21.337 -2.281 -18.224 1.00 76.94 174 VAL A O 1
ATOM 1270 N N . SER A 1 175 ? -20.589 -2.830 -16.186 1.00 83.31 175 SER A N 1
ATOM 1271 C CA . SER A 1 175 ? -21.360 -1.814 -15.476 1.00 83.31 175 SER A CA 1
ATOM 1272 C C . SER A 1 175 ? -20.613 -1.299 -14.252 1.00 83.31 175 SER A C 1
ATOM 1274 O O . SER A 1 175 ? -19.786 -1.991 -13.651 1.00 83.31 175 SER A O 1
ATOM 1276 N N . LEU A 1 176 ? -20.889 -0.042 -13.900 1.00 88.94 176 LEU A N 1
ATOM 1277 C CA . LEU A 1 176 ? -20.343 0.578 -12.702 1.00 88.94 176 LEU A CA 1
ATOM 1278 C C . LEU A 1 176 ? -21.200 0.191 -11.497 1.00 88.94 176 LEU A C 1
ATOM 1280 O O . LEU A 1 176 ? -22.398 0.471 -11.451 1.00 88.94 176 LEU A O 1
ATOM 1284 N N . HIS A 1 177 ? -20.563 -0.383 -10.489 1.00 92.62 177 HIS A N 1
ATOM 1285 C CA . HIS A 1 177 ? -21.195 -0.723 -9.228 1.00 92.62 177 HIS A CA 1
ATOM 1286 C C . HIS A 1 177 ? -20.787 0.252 -8.130 1.00 92.62 177 HIS A C 1
ATOM 1288 O O . HIS A 1 177 ? -19.689 0.815 -8.119 1.00 92.62 177 HIS A O 1
ATOM 1294 N N . THR A 1 178 ? -21.695 0.458 -7.180 1.00 96.25 178 THR A N 1
ATOM 1295 C CA . THR A 1 178 ? -21.440 1.229 -5.966 1.00 96.25 178 THR A CA 1
ATOM 1296 C C . THR A 1 178 ? -22.118 0.550 -4.787 1.00 96.25 178 THR A C 1
ATOM 1298 O O . THR A 1 178 ? -23.305 0.236 -4.851 1.00 96.25 178 THR A O 1
ATOM 1301 N N . VAL A 1 179 ? -21.367 0.331 -3.709 1.00 96.88 179 VAL A N 1
ATOM 1302 C CA . VAL A 1 179 ? -21.876 -0.239 -2.456 1.00 96.88 179 VAL A CA 1
ATOM 1303 C C . VAL A 1 179 ? -21.471 0.663 -1.305 1.00 96.88 179 VAL A C 1
ATOM 1305 O O . VAL A 1 179 ? -20.305 1.031 -1.182 1.00 96.88 179 VAL A O 1
ATOM 1308 N N . THR A 1 180 ? -22.431 0.992 -0.446 1.00 97.25 180 THR A N 1
ATOM 1309 C CA . THR A 1 180 ? -22.207 1.845 0.720 1.00 97.25 180 THR A CA 1
ATOM 1310 C C . THR A 1 180 ? -22.434 1.058 2.004 1.00 97.25 180 THR A C 1
ATOM 1312 O O . THR A 1 180 ? -23.474 0.423 2.170 1.00 97.25 180 THR A O 1
ATOM 1315 N N . VAL A 1 181 ? -21.464 1.114 2.915 1.00 96.94 181 VAL A N 1
ATOM 1316 C CA . VAL A 1 181 ? -21.479 0.400 4.195 1.00 96.94 181 VAL A CA 1
ATOM 1317 C C . VAL A 1 181 ? -21.203 1.390 5.333 1.00 96.94 181 VAL A C 1
ATOM 1319 O O . VAL A 1 181 ? -20.157 2.043 5.321 1.00 96.94 181 VAL A O 1
ATOM 1322 N N . PRO A 1 182 ? -22.104 1.534 6.321 1.00 96.12 182 PRO A N 1
ATOM 1323 C CA . PRO A 1 182 ? -21.834 2.339 7.506 1.00 96.12 182 PRO A CA 1
ATOM 1324 C C . PRO A 1 182 ? -20.916 1.590 8.482 1.00 96.12 182 PRO A C 1
ATOM 1326 O O . PRO A 1 182 ? -21.072 0.388 8.702 1.00 96.12 182 PRO A O 1
ATOM 1329 N N . VAL A 1 183 ? -19.995 2.316 9.110 1.00 94.31 183 VAL A N 1
ATOM 1330 C CA . VAL A 1 183 ? -19.161 1.840 10.219 1.00 94.31 183 VAL A CA 1
ATOM 1331 C C . VAL A 1 183 ? -19.747 2.392 11.505 1.00 94.31 183 VAL A C 1
ATOM 1333 O O . VAL A 1 183 ? -19.800 3.609 11.682 1.00 94.31 183 VAL A O 1
ATOM 1336 N N . ARG A 1 184 ? -20.172 1.498 12.397 1.00 91.81 184 ARG A N 1
ATOM 1337 C CA . ARG A 1 184 ? -20.769 1.840 13.689 1.00 91.81 184 ARG A CA 1
ATOM 1338 C C . ARG A 1 184 ? -19.944 1.269 14.824 1.00 91.81 184 ARG A C 1
ATOM 1340 O O . ARG A 1 184 ? -19.429 0.162 14.705 1.00 91.81 184 ARG A O 1
ATOM 1347 N N . VAL A 1 185 ? -19.864 2.019 15.912 1.00 89.00 185 VAL A N 1
ATOM 1348 C CA . VAL A 1 185 ? -19.292 1.564 17.183 1.00 89.00 185 VAL A CA 1
ATOM 1349 C C . VAL A 1 185 ? -20.319 1.774 18.281 1.00 89.00 185 VAL A C 1
ATOM 1351 O O . VAL A 1 185 ? -21.158 2.670 18.177 1.00 89.00 185 VAL A O 1
ATOM 1354 N N . THR A 1 186 ? -20.248 0.949 19.318 1.00 86.50 186 THR A N 1
ATOM 1355 C CA . THR A 1 186 ? -21.081 1.082 20.514 1.00 86.50 186 THR A CA 1
ATOM 1356 C C . THR A 1 186 ? -20.176 1.451 21.672 1.00 86.50 186 THR A C 1
ATOM 1358 O O . THR A 1 186 ? -19.198 0.754 21.926 1.00 86.50 186 THR A O 1
ATOM 1361 N N . VAL A 1 187 ? -20.480 2.551 22.357 1.00 83.31 187 VAL A N 1
ATOM 1362 C CA . VAL A 1 187 ? -19.775 2.922 23.588 1.00 83.31 187 VAL A CA 1
ATOM 1363 C C . VAL A 1 187 ? -20.426 2.209 24.765 1.00 83.31 187 VAL A C 1
ATOM 1365 O O . VAL A 1 187 ? -21.649 2.259 24.918 1.00 83.31 187 VAL A O 1
ATOM 1368 N N . GLY A 1 188 ? -19.592 1.521 25.545 1.00 79.50 188 GLY A N 1
ATOM 1369 C CA . GLY A 1 188 ? -19.939 0.932 26.835 1.00 79.50 188 GLY A CA 1
ATOM 1370 C C . GLY A 1 188 ? -19.250 1.662 27.989 1.00 79.50 188 GLY A C 1
ATOM 1371 O O . GLY A 1 188 ? -18.690 2.743 27.803 1.00 79.50 188 GLY A O 1
ATOM 1372 N N . ASP A 1 189 ? -19.277 1.041 29.167 1.00 77.69 189 ASP A N 1
ATOM 1373 C CA . ASP A 1 189 ? -18.710 1.609 30.391 1.00 77.69 189 ASP A CA 1
ATOM 1374 C C . ASP A 1 189 ? -17.199 1.869 30.284 1.00 77.69 189 ASP A C 1
ATOM 1376 O O . ASP A 1 189 ? -16.447 1.144 29.623 1.00 77.69 189 ASP A O 1
ATOM 1380 N N . GLU A 1 190 ? -16.731 2.893 30.997 1.00 72.00 190 GLU A N 1
ATOM 1381 C CA . GLU A 1 190 ? -15.309 3.220 31.082 1.00 72.00 190 GLU A CA 1
ATOM 1382 C C . GLU A 1 190 ? -14.500 2.026 31.625 1.00 72.00 190 GLU A C 1
ATOM 1384 O O . GLU A 1 190 ? -14.777 1.493 32.699 1.00 72.00 190 GLU A O 1
ATOM 1389 N N . GLY A 1 191 ? -13.483 1.594 30.870 1.00 69.12 191 GLY A N 1
ATOM 1390 C CA . GLY A 1 191 ? -12.625 0.461 31.233 1.00 69.12 191 GLY A CA 1
ATOM 1391 C C . GLY A 1 191 ? -13.180 -0.921 30.871 1.00 69.12 191 GLY A C 1
ATOM 1392 O O . GLY A 1 191 ? -12.489 -1.918 31.099 1.00 69.12 191 GLY A O 1
ATOM 1393 N N . ALA A 1 192 ? -14.374 -1.007 30.278 1.00 71.50 192 ALA A N 1
ATOM 1394 C CA . ALA A 1 192 ? -14.854 -2.251 29.691 1.00 71.50 192 ALA A CA 1
ATOM 1395 C C . ALA A 1 192 ? -13.936 -2.672 28.530 1.00 71.50 192 ALA A C 1
ATOM 1397 O O . ALA A 1 192 ? -13.620 -1.877 27.643 1.00 71.50 192 ALA A O 1
ATOM 1398 N N . GLN A 1 193 ? -13.491 -3.930 28.538 1.00 70.88 193 GLN A N 1
ATOM 1399 C CA . GLN A 1 193 ? -12.880 -4.522 27.350 1.00 70.88 193 GLN A CA 1
ATOM 1400 C C . GLN A 1 193 ? -13.962 -4.727 26.293 1.00 70.88 193 GLN A C 1
ATOM 1402 O O . GLN A 1 193 ? -15.102 -5.023 26.640 1.00 70.88 193 GLN A O 1
ATOM 1407 N N . ASP A 1 194 ? -13.592 -4.592 25.023 1.00 76.25 194 ASP A N 1
ATOM 1408 C CA . ASP A 1 194 ? -14.442 -4.986 23.905 1.00 76.25 194 ASP A CA 1
ATOM 1409 C C . ASP A 1 194 ? -14.188 -6.477 23.610 1.00 76.25 194 ASP A C 1
ATOM 1411 O O . ASP A 1 194 ? -13.193 -6.801 22.954 1.00 76.25 194 ASP A O 1
ATOM 1415 N N . PRO A 1 195 ? -15.006 -7.411 24.140 1.00 71.81 195 PRO A N 1
ATOM 1416 C CA . PRO A 1 195 ? -14.817 -8.838 23.892 1.00 71.81 195 PRO A CA 1
ATOM 1417 C C . PRO A 1 195 ? -15.063 -9.210 22.424 1.00 71.81 195 PRO A C 1
ATOM 1419 O O . PRO A 1 195 ? -14.622 -10.275 21.996 1.00 71.81 195 PRO A O 1
ATOM 1422 N N . ASP A 1 196 ? -15.743 -8.344 21.667 1.00 76.81 196 ASP A N 1
ATOM 1423 C CA . ASP A 1 196 ? -16.066 -8.540 20.257 1.00 76.81 196 ASP A CA 1
ATOM 1424 C C . ASP A 1 196 ? -14.989 -7.950 19.329 1.00 76.81 196 ASP A C 1
ATOM 1426 O O . ASP A 1 196 ? -15.113 -8.026 18.102 1.00 76.81 196 ASP A O 1
ATOM 1430 N N . ALA A 1 197 ? -13.907 -7.391 19.889 1.00 82.50 197 ALA A N 1
ATOM 1431 C CA . ALA A 1 197 ? -12.774 -6.908 19.114 1.00 82.50 197 ALA A CA 1
ATOM 1432 C C . ALA A 1 197 ? -12.174 -8.047 18.274 1.00 82.50 197 ALA A C 1
ATOM 1434 O O . ALA A 1 197 ? -11.636 -9.024 18.797 1.00 82.50 197 ALA A O 1
ATOM 1435 N N . ASP A 1 198 ? -12.250 -7.910 16.948 1.00 87.06 198 ASP A N 1
ATOM 1436 C CA . ASP A 1 198 ? -11.804 -8.953 16.028 1.00 87.06 198 ASP A CA 1
ATOM 1437 C C . ASP A 1 198 ? -10.267 -9.085 16.061 1.00 87.06 198 ASP A C 1
ATOM 1439 O O . ASP A 1 198 ? -9.558 -8.165 15.625 1.00 87.06 198 ASP A O 1
ATOM 1443 N N . PRO A 1 199 ? -9.715 -10.229 16.514 1.00 84.81 199 PRO A N 1
ATOM 1444 C CA . PRO A 1 199 ? -8.270 -10.424 16.596 1.00 84.81 199 PRO A CA 1
ATOM 1445 C C . PRO A 1 199 ? -7.583 -10.325 15.226 1.00 84.81 199 PRO A C 1
ATOM 1447 O O . PRO A 1 199 ? -6.415 -9.948 15.158 1.00 84.81 199 PRO A O 1
ATOM 1450 N N . ARG A 1 200 ? -8.307 -10.576 14.125 1.00 86.31 200 ARG A N 1
ATOM 1451 C CA . ARG A 1 200 ? -7.778 -10.458 12.757 1.00 86.31 200 ARG A CA 1
ATOM 1452 C C . ARG A 1 200 ? -7.487 -9.010 12.372 1.00 86.31 200 ARG A C 1
ATOM 1454 O O . ARG A 1 200 ? -6.603 -8.761 11.561 1.00 86.31 200 ARG A O 1
ATOM 1461 N N . VAL A 1 201 ? -8.221 -8.044 12.932 1.00 90.25 201 VAL A N 1
ATOM 1462 C CA . VAL A 1 201 ? -7.949 -6.614 12.706 1.00 90.25 201 VAL A CA 1
ATOM 1463 C C . VAL A 1 201 ? -6.679 -6.207 13.444 1.00 90.25 201 VAL A C 1
ATOM 1465 O O . VAL A 1 201 ? -5.863 -5.477 12.888 1.00 90.25 201 VAL A O 1
ATOM 1468 N N . HIS A 1 202 ? -6.488 -6.701 14.670 1.00 86.25 202 HIS A N 1
ATOM 1469 C CA . HIS A 1 202 ? -5.267 -6.455 15.434 1.00 86.25 202 HIS A CA 1
ATOM 1470 C C . HIS A 1 202 ? -4.032 -7.030 14.729 1.00 86.25 202 HIS A C 1
ATOM 1472 O O . HIS A 1 202 ? -3.044 -6.318 14.559 1.00 86.25 202 HIS A O 1
ATOM 1478 N N . GLU A 1 203 ? -4.124 -8.275 14.255 1.00 85.75 203 GLU A N 1
ATOM 1479 C CA . GLU A 1 203 ? -3.088 -8.914 13.438 1.00 85.75 203 GLU A CA 1
ATOM 1480 C C . GLU A 1 203 ? -2.743 -8.061 12.211 1.00 85.75 203 GLU A C 1
ATOM 1482 O O . GLU A 1 203 ? -1.575 -7.764 11.971 1.00 85.75 203 GLU A O 1
ATOM 1487 N N . GLU A 1 204 ? -3.745 -7.569 11.478 1.00 89.31 204 GLU A N 1
ATOM 1488 C CA . GLU A 1 204 ? -3.472 -6.787 10.272 1.00 89.31 204 GLU A CA 1
ATOM 1489 C C . GLU A 1 204 ? -2.866 -5.410 10.555 1.00 89.31 204 GLU A C 1
ATOM 1491 O O . GLU A 1 204 ? -2.034 -4.923 9.787 1.00 89.31 204 GLU A O 1
ATOM 1496 N N . VAL A 1 205 ? -3.245 -4.777 11.668 1.00 91.62 205 VAL A N 1
ATO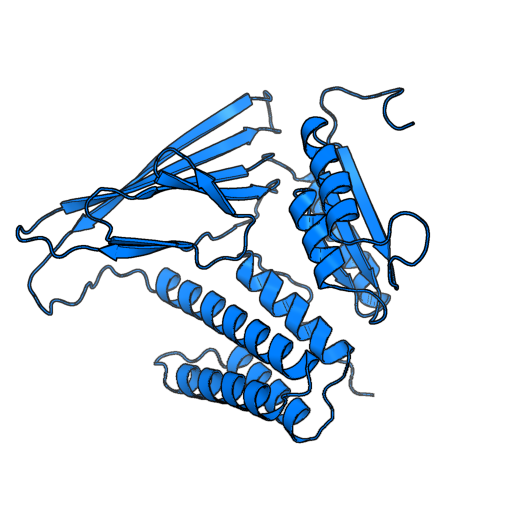M 1497 C CA . VAL A 1 205 ? -2.597 -3.541 12.124 1.00 91.62 205 VAL A CA 1
ATOM 1498 C C . VAL A 1 205 ? -1.112 -3.791 12.386 1.00 91.62 205 VAL A C 1
ATOM 1500 O O . VAL A 1 205 ? -0.291 -2.987 11.948 1.00 91.62 205 VAL A O 1
ATOM 1503 N N . LEU A 1 206 ? -0.762 -4.906 13.031 1.00 88.06 206 LEU A N 1
ATOM 1504 C CA . LEU A 1 206 ? 0.632 -5.269 13.295 1.00 88.06 206 LEU A CA 1
ATOM 1505 C C . LEU A 1 206 ? 1.411 -5.517 12.006 1.00 88.06 206 LEU A C 1
ATOM 1507 O O . LEU A 1 206 ? 2.503 -4.974 11.858 1.00 88.06 206 LEU A O 1
ATOM 1511 N N . VAL A 1 207 ? 0.847 -6.265 11.050 1.00 89.25 207 VAL A N 1
ATOM 1512 C CA . VAL A 1 207 ? 1.485 -6.497 9.741 1.00 89.25 207 VAL A CA 1
ATOM 1513 C C . VAL A 1 207 ? 1.830 -5.171 9.053 1.00 89.25 207 VAL A C 1
ATOM 1515 O O . VAL A 1 207 ? 2.940 -4.993 8.544 1.00 89.25 207 VAL A O 1
ATOM 1518 N N . LEU A 1 208 ? 0.906 -4.206 9.070 1.00 92.25 208 LEU A N 1
ATOM 1519 C CA . LEU A 1 208 ? 1.122 -2.887 8.470 1.00 92.25 208 LEU A CA 1
ATOM 1520 C C . LEU A 1 208 ? 2.125 -2.028 9.251 1.00 92.25 208 LEU A C 1
ATOM 1522 O O . LEU A 1 208 ? 2.884 -1.274 8.638 1.00 92.25 208 LEU A O 1
ATOM 1526 N N . GLU A 1 209 ? 2.163 -2.138 10.579 1.00 90.50 209 GLU A N 1
ATOM 1527 C CA . GLU A 1 209 ? 3.149 -1.449 11.417 1.00 90.50 209 GLU A CA 1
ATOM 1528 C C . GLU A 1 209 ? 4.562 -2.001 11.200 1.00 90.50 209 GLU A C 1
ATOM 1530 O O . GLU A 1 209 ? 5.479 -1.213 10.974 1.00 90.50 209 GLU A O 1
ATOM 1535 N N . VAL A 1 210 ? 4.735 -3.325 11.134 1.00 91.00 210 VAL A N 1
ATOM 1536 C CA . VAL A 1 210 ? 6.018 -3.964 10.785 1.00 91.00 210 VAL A CA 1
ATOM 1537 C C . VAL A 1 210 ? 6.478 -3.534 9.396 1.00 91.00 210 VAL A C 1
ATOM 1539 O O . VAL A 1 210 ? 7.638 -3.162 9.210 1.00 91.00 210 VAL A O 1
ATOM 1542 N N . ALA A 1 211 ? 5.569 -3.525 8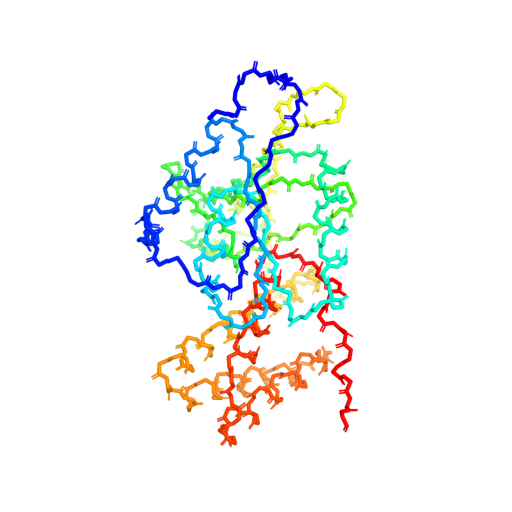.416 1.00 91.06 211 ALA A N 1
ATOM 1543 C CA . ALA A 1 211 ? 5.874 -3.052 7.072 1.00 91.06 211 ALA A CA 1
ATOM 1544 C C . ALA A 1 211 ? 6.347 -1.589 7.079 1.00 91.06 211 ALA A C 1
ATOM 1546 O O . ALA A 1 211 ? 7.303 -1.253 6.380 1.00 91.06 211 ALA A O 1
ATOM 1547 N N . ARG A 1 212 ? 5.706 -0.724 7.879 1.00 92.44 212 ARG A N 1
ATOM 1548 C CA . ARG A 1 212 ? 6.105 0.680 8.044 1.00 92.44 212 ARG A CA 1
ATOM 1549 C C . ARG A 1 212 ? 7.502 0.800 8.634 1.00 92.44 212 ARG A C 1
ATOM 1551 O O . ARG A 1 212 ? 8.326 1.501 8.055 1.00 92.44 212 ARG A O 1
ATOM 1558 N N . THR A 1 213 ? 7.791 0.078 9.714 1.00 93.25 213 THR A N 1
ATOM 1559 C CA . THR A 1 213 ? 9.116 0.123 10.338 1.00 93.25 213 THR A CA 1
ATOM 1560 C C . THR A 1 213 ? 10.208 -0.397 9.403 1.00 93.25 213 THR A C 1
ATOM 1562 O O . THR A 1 213 ? 11.279 0.198 9.336 1.00 93.25 213 THR A O 1
ATOM 1565 N N . ARG A 1 214 ? 9.942 -1.450 8.613 1.00 92.50 214 ARG A N 1
ATOM 1566 C CA . ARG A 1 214 ? 10.880 -1.929 7.579 1.00 92.50 214 ARG A CA 1
ATOM 1567 C C . ARG A 1 214 ? 11.209 -0.840 6.553 1.00 92.50 214 ARG A C 1
ATOM 1569 O O . ARG A 1 214 ? 12.367 -0.693 6.185 1.00 92.50 214 ARG A O 1
ATOM 1576 N N . ARG A 1 215 ? 10.223 -0.045 6.118 1.00 91.56 215 ARG A N 1
ATOM 1577 C CA . ARG A 1 215 ? 10.475 1.085 5.204 1.00 91.56 215 ARG A CA 1
ATOM 1578 C C . ARG A 1 215 ? 11.281 2.196 5.863 1.00 91.56 215 ARG A C 1
ATOM 1580 O O . ARG A 1 215 ? 12.245 2.649 5.266 1.00 91.56 215 ARG A O 1
ATOM 1587 N N . GLU A 1 216 ? 10.919 2.601 7.078 1.00 94.12 216 GLU A N 1
ATOM 1588 C CA . GLU A 1 216 ? 11.658 3.629 7.828 1.00 94.12 216 GLU A CA 1
ATOM 1589 C C . GLU A 1 216 ? 13.123 3.212 8.053 1.00 94.12 216 GLU A C 1
ATOM 1591 O O . GLU A 1 216 ? 14.035 4.018 7.876 1.00 94.12 216 GLU A O 1
ATOM 1596 N N . ALA A 1 217 ? 13.364 1.935 8.367 1.00 94.25 217 ALA A N 1
ATOM 1597 C CA . ALA A 1 217 ? 14.707 1.387 8.504 1.00 94.25 217 ALA A CA 1
ATOM 1598 C C . ALA A 1 217 ? 15.479 1.378 7.177 1.00 94.25 217 ALA A C 1
ATOM 1600 O O . ALA A 1 217 ? 16.650 1.753 7.157 1.00 94.25 217 ALA A O 1
ATOM 1601 N N . ARG A 1 218 ? 14.833 1.007 6.064 1.00 91.19 218 ARG A N 1
ATOM 1602 C CA . ARG A 1 218 ? 15.442 1.081 4.730 1.00 91.19 218 ARG A CA 1
ATOM 1603 C C . ARG A 1 218 ? 15.826 2.512 4.368 1.00 91.19 218 ARG A C 1
ATOM 1605 O O . ARG A 1 218 ? 16.949 2.745 3.943 1.00 91.19 218 ARG A O 1
ATOM 1612 N N . ASP A 1 219 ? 14.916 3.463 4.565 1.00 92.19 219 ASP A N 1
ATOM 1613 C CA . ASP A 1 219 ? 15.143 4.879 4.268 1.00 92.19 219 ASP A CA 1
ATOM 1614 C C . ASP A 1 219 ? 16.344 5.423 5.067 1.00 92.19 219 ASP A C 1
ATOM 1616 O O . ASP A 1 219 ? 17.163 6.167 4.529 1.00 92.19 219 ASP A O 1
ATOM 1620 N N . ALA A 1 220 ? 16.501 4.998 6.327 1.00 94.44 220 ALA A N 1
ATOM 1621 C CA . ALA A 1 220 ? 17.683 5.302 7.133 1.00 94.44 220 ALA A CA 1
ATOM 1622 C C . ALA A 1 220 ? 18.958 4.624 6.588 1.00 94.44 220 ALA A C 1
ATOM 1624 O O . ALA A 1 220 ? 19.999 5.270 6.461 1.00 94.44 220 ALA A O 1
ATOM 1625 N N . ALA A 1 221 ? 18.885 3.344 6.213 1.00 92.75 221 ALA A N 1
ATOM 1626 C CA . ALA A 1 221 ? 20.012 2.608 5.642 1.00 92.75 221 ALA A CA 1
ATOM 1627 C C . ALA A 1 221 ? 20.481 3.190 4.293 1.00 92.75 221 ALA A C 1
ATOM 1629 O O . ALA A 1 221 ? 21.683 3.259 4.046 1.00 92.75 221 ALA A O 1
ATOM 1630 N N . GLU A 1 222 ? 19.563 3.671 3.447 1.00 89.31 222 GLU A N 1
ATOM 1631 C CA . GLU A 1 222 ? 19.864 4.312 2.156 1.00 89.31 222 GLU A CA 1
ATOM 1632 C C . GLU A 1 222 ? 20.731 5.571 2.310 1.00 89.31 222 GLU A C 1
ATOM 1634 O O . GLU A 1 222 ? 21.580 5.844 1.462 1.00 89.31 222 GLU A O 1
ATOM 1639 N N . ILE A 1 223 ? 20.567 6.319 3.406 1.00 94.00 223 ILE A N 1
ATOM 1640 C CA . ILE A 1 223 ? 21.402 7.491 3.722 1.00 94.00 223 ILE A CA 1
ATOM 1641 C C . ILE A 1 223 ? 22.622 7.147 4.596 1.00 94.00 223 ILE A C 1
ATOM 1643 O O . ILE A 1 223 ? 23.323 8.048 5.059 1.00 94.00 223 ILE A O 1
ATOM 1647 N N . GLY A 1 224 ? 22.893 5.856 4.815 1.00 93.25 224 GLY A N 1
ATOM 1648 C CA . GLY A 1 224 ? 24.021 5.351 5.600 1.00 93.25 224 GLY A CA 1
ATOM 1649 C C . GLY A 1 224 ? 23.811 5.356 7.118 1.00 93.25 224 GLY A C 1
ATOM 1650 O O . GLY A 1 224 ? 24.752 5.068 7.860 1.00 93.25 224 GLY A O 1
ATOM 1651 N N . ASP A 1 225 ? 22.604 5.657 7.603 1.00 96.25 225 ASP A N 1
ATOM 1652 C CA . ASP A 1 225 ? 22.263 5.622 9.027 1.00 96.25 225 ASP A CA 1
ATOM 1653 C C . ASP A 1 225 ? 21.830 4.212 9.467 1.00 96.25 225 ASP A C 1
ATOM 1655 O O . ASP A 1 225 ? 20.679 3.930 9.815 1.00 96.25 225 ASP A O 1
ATOM 1659 N N . TYR A 1 226 ? 22.795 3.291 9.454 1.00 95.62 226 TYR A N 1
ATOM 1660 C CA . TYR A 1 226 ? 22.582 1.901 9.865 1.00 95.62 226 TYR A CA 1
ATOM 1661 C C . TYR A 1 226 ? 22.281 1.756 11.365 1.00 95.62 226 TYR A C 1
ATOM 1663 O O . TYR A 1 226 ? 21.690 0.759 11.789 1.00 95.62 226 TYR A O 1
ATOM 1671 N N . GLN A 1 227 ? 22.658 2.747 12.180 1.00 96.31 227 GLN A N 1
ATOM 1672 C CA . GLN A 1 227 ? 22.354 2.757 13.612 1.00 96.31 227 GLN A CA 1
ATOM 1673 C C . GLN A 1 227 ? 20.858 2.957 13.843 1.00 96.31 227 GLN A C 1
ATOM 1675 O O . GLN A 1 227 ? 20.243 2.168 14.560 1.00 96.31 227 GLN A O 1
ATOM 1680 N N . THR A 1 228 ? 20.254 3.953 13.192 1.00 97.62 228 THR A N 1
ATOM 1681 C CA . THR A 1 228 ? 18.803 4.159 13.252 1.00 97.62 228 THR A CA 1
ATOM 1682 C C . THR A 1 228 ? 18.055 2.979 12.636 1.00 97.62 228 THR A C 1
ATOM 1684 O O . THR A 1 228 ? 17.112 2.475 13.246 1.00 97.62 228 THR A O 1
ATOM 1687 N N . ALA A 1 229 ? 18.505 2.476 11.480 1.00 96.38 229 ALA A N 1
ATOM 1688 C CA . ALA A 1 229 ? 17.882 1.328 10.822 1.00 96.38 229 ALA A CA 1
ATOM 1689 C C . ALA A 1 229 ? 17.827 0.089 11.735 1.00 96.38 229 ALA A C 1
ATOM 1691 O O . ALA A 1 229 ? 16.758 -0.478 11.964 1.00 96.38 229 ALA A O 1
ATOM 1692 N N . SER A 1 230 ? 18.965 -0.303 12.317 1.00 97.25 230 SER A N 1
ATOM 1693 C CA . SER A 1 230 ? 19.041 -1.464 13.214 1.00 97.25 230 SER A CA 1
ATOM 1694 C C . SER A 1 230 ? 18.253 -1.259 14.513 1.00 97.25 230 SER A C 1
ATOM 1696 O O . SER A 1 230 ? 17.608 -2.195 14.990 1.00 97.25 230 SER A O 1
ATOM 1698 N N . ALA A 1 231 ? 18.240 -0.043 15.073 1.00 97.88 231 ALA A N 1
ATOM 1699 C CA . ALA A 1 231 ? 17.463 0.276 16.268 1.00 97.88 231 ALA A CA 1
ATOM 1700 C C . ALA A 1 231 ? 15.952 0.098 16.043 1.00 97.88 231 ALA A C 1
ATOM 1702 O O . ALA A 1 231 ? 15.300 -0.582 16.837 1.00 97.88 231 ALA A O 1
ATOM 1703 N N . LEU A 1 232 ? 15.419 0.630 14.937 1.00 97.38 232 LEU A N 1
ATOM 1704 C CA . LEU A 1 232 ? 14.003 0.527 14.565 1.00 97.38 232 LEU A CA 1
ATOM 1705 C C . LEU A 1 232 ? 13.544 -0.933 14.409 1.00 97.38 232 LEU A C 1
ATOM 1707 O O . LEU A 1 232 ? 12.510 -1.343 14.952 1.00 97.38 232 LEU A O 1
ATOM 1711 N N . LEU A 1 233 ? 14.328 -1.745 13.691 1.00 96.12 233 LEU A N 1
ATOM 1712 C CA . LEU A 1 233 ? 14.013 -3.160 13.470 1.00 96.12 233 LEU A CA 1
ATOM 1713 C C . LEU A 1 233 ? 14.110 -3.971 14.770 1.00 96.12 233 LEU A C 1
ATOM 1715 O O . LEU A 1 233 ? 13.233 -4.790 15.053 1.00 96.12 233 LEU A O 1
ATOM 1719 N N . ARG A 1 234 ? 15.128 -3.711 15.601 1.00 97.25 234 ARG A N 1
ATOM 1720 C CA . ARG A 1 234 ? 15.307 -4.376 16.902 1.00 97.25 234 ARG A CA 1
ATOM 1721 C C . ARG A 1 234 ? 14.174 -4.061 17.872 1.00 97.25 234 ARG A C 1
ATOM 1723 O O . ARG A 1 234 ? 13.688 -4.969 18.552 1.00 97.25 234 ARG A O 1
ATOM 1730 N N . GLU A 1 235 ? 13.766 -2.798 17.962 1.00 96.94 235 GLU A N 1
ATOM 1731 C CA . GLU A 1 235 ? 12.643 -2.381 18.805 1.00 96.94 235 GLU A CA 1
ATOM 1732 C C . GLU A 1 235 ? 11.362 -3.101 18.376 1.00 96.94 235 GLU A C 1
ATOM 1734 O O . GLU A 1 235 ? 10.684 -3.710 19.205 1.00 96.94 235 GLU A O 1
ATOM 1739 N N . THR A 1 236 ? 11.093 -3.144 17.069 1.00 95.94 236 THR A N 1
ATOM 1740 C CA . THR A 1 236 ? 9.934 -3.855 16.511 1.00 95.94 236 THR A CA 1
ATOM 1741 C C . THR A 1 236 ? 9.977 -5.347 16.842 1.00 95.94 236 THR A C 1
ATOM 1743 O O . THR A 1 236 ? 9.001 -5.888 17.360 1.00 95.94 236 THR A O 1
ATOM 1746 N N . ALA A 1 237 ? 11.117 -6.014 16.637 1.00 95.31 237 ALA A N 1
ATOM 1747 C CA . ALA A 1 237 ? 11.285 -7.429 16.974 1.00 95.31 237 ALA A CA 1
ATOM 1748 C C . ALA A 1 237 ? 11.083 -7.706 18.476 1.00 95.31 237 ALA A C 1
ATOM 1750 O O . ALA A 1 237 ? 10.534 -8.742 18.851 1.00 95.31 237 ALA A O 1
ATOM 1751 N N . THR A 1 238 ? 11.499 -6.777 19.342 1.00 95.75 238 THR A N 1
ATOM 1752 C CA . THR A 1 238 ? 11.320 -6.881 20.800 1.00 95.75 238 THR A CA 1
ATOM 1753 C C . THR A 1 238 ? 9.847 -6.754 21.183 1.00 95.75 238 THR A C 1
ATOM 1755 O O . THR A 1 238 ? 9.340 -7.575 21.947 1.00 95.75 238 THR A O 1
ATOM 1758 N N . THR A 1 239 ? 9.144 -5.778 20.605 1.00 92.50 239 THR A N 1
ATOM 1759 C CA . THR A 1 239 ? 7.698 -5.593 20.788 1.00 92.50 239 THR A CA 1
ATOM 1760 C C . THR A 1 239 ? 6.923 -6.837 20.358 1.00 92.50 239 THR A C 1
ATOM 1762 O O . THR A 1 239 ? 6.139 -7.367 21.147 1.00 92.50 239 THR A O 1
ATOM 1765 N N . LEU A 1 240 ? 7.195 -7.369 19.162 1.00 91.81 240 LEU A N 1
ATOM 1766 C CA . LEU A 1 240 ? 6.547 -8.584 18.656 1.00 91.81 240 LEU A CA 1
ATOM 1767 C C . LEU A 1 240 ? 6.825 -9.806 19.542 1.00 91.81 240 LEU A C 1
ATOM 1769 O O . LEU A 1 240 ? 5.927 -10.606 19.788 1.00 91.81 240 LEU A O 1
ATOM 1773 N N . ALA A 1 241 ? 8.045 -9.941 20.068 1.00 92.56 241 ALA A N 1
ATOM 1774 C CA . ALA A 1 241 ? 8.410 -11.049 20.950 1.00 92.56 241 ALA A CA 1
ATOM 1775 C C . ALA A 1 241 ? 7.673 -11.023 22.303 1.00 92.56 241 ALA A C 1
ATOM 1777 O O . ALA A 1 241 ? 7.562 -12.063 22.949 1.00 92.56 241 ALA A O 1
ATOM 1778 N N . SER A 1 242 ? 7.166 -9.861 22.730 1.00 90.56 242 SER A N 1
ATOM 1779 C CA . SER A 1 242 ? 6.398 -9.711 23.975 1.00 90.56 242 SER A CA 1
ATOM 1780 C C . SER A 1 242 ? 4.919 -10.110 23.856 1.00 90.56 242 SER A C 1
ATOM 1782 O O . SER A 1 242 ? 4.199 -10.137 24.855 1.00 90.56 242 SER A O 1
ATOM 1784 N N . MET A 1 243 ? 4.452 -10.412 22.643 1.00 87.56 243 MET A N 1
ATOM 1785 C CA . MET A 1 243 ? 3.054 -10.732 22.375 1.00 87.56 243 MET A CA 1
ATOM 1786 C C . MET A 1 243 ? 2.651 -12.114 22.903 1.00 87.56 243 MET A C 1
ATOM 1788 O O . MET A 1 243 ? 3.474 -13.013 23.045 1.00 87.56 243 MET A O 1
ATOM 1792 N N . VAL A 1 244 ? 1.346 -12.310 23.125 1.00 82.25 244 VAL A N 1
ATOM 1793 C CA . VAL A 1 244 ? 0.781 -13.605 23.556 1.00 82.25 244 VAL A CA 1
ATOM 1794 C C . VAL A 1 244 ? 1.009 -14.700 22.503 1.00 82.25 244 VAL A C 1
ATOM 1796 O O . VAL A 1 244 ? 1.295 -15.843 22.853 1.00 82.25 244 VAL A O 1
ATOM 1799 N N . ALA A 1 245 ? 0.906 -14.344 21.220 1.00 85.00 245 ALA A N 1
ATOM 1800 C CA . ALA A 1 245 ? 1.168 -15.218 20.080 1.00 85.00 245 ALA A CA 1
ATOM 1801 C C . ALA A 1 245 ? 2.150 -14.519 19.118 1.00 85.00 245 ALA A C 1
ATOM 1803 O O . ALA A 1 245 ? 1.715 -13.849 18.181 1.00 85.00 245 ALA A O 1
ATOM 1804 N N . PRO A 1 246 ? 3.467 -14.599 19.377 1.00 85.38 246 PRO A N 1
ATOM 1805 C CA . PRO A 1 246 ? 4.469 -13.863 18.611 1.00 85.38 246 PRO A CA 1
ATOM 1806 C C . PRO A 1 246 ? 4.642 -14.437 17.189 1.00 85.38 246 PRO A C 1
ATOM 1808 O O . PRO A 1 246 ? 4.797 -15.657 17.046 1.00 85.38 246 PRO A O 1
ATOM 1811 N N . PRO A 1 247 ? 4.687 -13.593 16.138 1.00 87.19 247 PRO A N 1
ATOM 1812 C CA . PRO A 1 247 ? 4.951 -14.032 14.768 1.00 87.19 247 PRO A CA 1
ATOM 1813 C C . PRO A 1 247 ? 6.442 -14.359 14.592 1.00 87.19 247 PRO A C 1
ATOM 1815 O O . PRO A 1 247 ? 7.249 -13.504 14.235 1.00 87.19 247 PRO A O 1
ATOM 1818 N N . GLN A 1 248 ? 6.821 -15.608 14.880 1.00 87.75 248 GLN A N 1
ATOM 1819 C CA . GLN A 1 248 ? 8.231 -16.030 14.925 1.00 87.75 248 GLN A CA 1
ATOM 1820 C C . GLN A 1 248 ? 8.990 -15.756 13.620 1.00 87.75 248 GLN A C 1
ATOM 1822 O O . GLN A 1 248 ? 10.121 -15.287 13.688 1.00 87.75 248 GLN A O 1
ATOM 1827 N N . GLY A 1 249 ? 8.35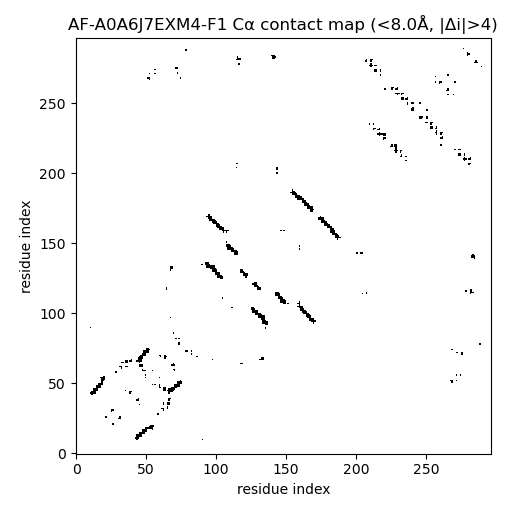9 -15.978 12.460 1.00 87.25 249 GLY A N 1
ATOM 1828 C CA . GLY A 1 249 ? 8.984 -15.726 11.155 1.00 87.25 249 GLY A CA 1
ATOM 1829 C C . GLY A 1 249 ? 9.366 -14.258 10.951 1.00 87.25 249 GLY A C 1
ATOM 1830 O O . GLY A 1 249 ? 10.511 -13.962 10.628 1.00 87.25 249 GLY A O 1
ATOM 1831 N N . ASP A 1 250 ? 8.454 -13.324 11.245 1.00 86.81 250 ASP A N 1
ATOM 1832 C CA . ASP A 1 250 ? 8.758 -11.891 11.153 1.00 86.81 250 ASP A CA 1
ATOM 1833 C C . ASP A 1 250 ? 9.840 -11.464 12.147 1.00 86.81 250 ASP A C 1
ATOM 1835 O O . ASP A 1 250 ? 10.686 -10.634 11.822 1.00 86.81 250 ASP A O 1
ATOM 1839 N N . ILE A 1 251 ? 9.829 -12.025 13.360 1.00 91.31 251 ILE A N 1
ATOM 1840 C CA . ILE A 1 251 ? 10.842 -11.734 14.382 1.00 91.31 251 ILE A CA 1
ATOM 1841 C C . ILE A 1 251 ? 12.224 -12.216 13.928 1.00 91.31 251 ILE A C 1
ATOM 1843 O O . ILE A 1 251 ? 13.209 -11.505 14.126 1.00 91.31 251 ILE A O 1
ATOM 1847 N N . GLU A 1 252 ? 12.309 -13.416 13.357 1.00 92.50 252 GLU A N 1
ATOM 1848 C CA . GLU A 1 252 ? 13.548 -13.980 12.821 1.00 92.50 252 GLU A CA 1
ATOM 1849 C C . GLU A 1 252 ? 14.077 -13.139 11.657 1.00 92.50 252 GLU A C 1
ATOM 1851 O O . GLU A 1 252 ? 15.224 -12.699 11.707 1.00 92.50 252 GLU A O 1
ATOM 1856 N N . ASP A 1 253 ? 13.219 -12.802 10.692 1.00 89.31 253 ASP A N 1
ATOM 1857 C CA . ASP A 1 253 ? 13.560 -11.923 9.571 1.00 89.31 253 ASP A CA 1
ATOM 1858 C C . ASP A 1 253 ? 14.088 -10.559 10.044 1.00 89.31 253 ASP A C 1
ATOM 1860 O O . ASP A 1 253 ? 15.134 -10.097 9.591 1.00 89.31 253 ASP A O 1
ATOM 1864 N N . LEU A 1 254 ? 13.400 -9.912 10.994 1.00 92.75 254 LEU A N 1
ATOM 1865 C CA . LEU A 1 254 ? 13.837 -8.622 11.539 1.00 92.75 254 LEU A CA 1
ATOM 1866 C C . LEU A 1 254 ? 15.198 -8.731 12.239 1.00 92.75 254 LEU A C 1
ATOM 1868 O O . LEU A 1 254 ? 16.004 -7.807 12.157 1.00 92.75 254 LEU A O 1
ATOM 1872 N N . ARG A 1 255 ? 15.473 -9.842 12.931 1.00 95.31 255 ARG A N 1
ATOM 1873 C CA . ARG A 1 255 ? 16.770 -10.079 13.584 1.00 95.31 255 ARG A CA 1
ATOM 1874 C C . ARG A 1 255 ? 17.886 -10.315 12.572 1.00 95.31 255 ARG A C 1
ATOM 1876 O O . ARG A 1 255 ? 18.979 -9.797 12.784 1.00 95.31 255 ARG A O 1
ATOM 1883 N N . LEU A 1 256 ? 17.609 -11.034 11.485 1.00 93.38 256 LEU A N 1
ATOM 1884 C CA . LEU A 1 256 ? 18.555 -11.221 10.383 1.00 93.38 256 LEU A CA 1
ATOM 1885 C C . LEU A 1 256 ? 18.892 -9.887 9.707 1.00 93.38 256 LEU A C 1
ATOM 1887 O O . LEU A 1 256 ? 20.065 -9.602 9.468 1.00 93.38 256 LEU A O 1
ATOM 1891 N N . ASP A 1 257 ? 17.894 -9.036 9.455 1.00 93.50 257 ASP A N 1
ATOM 1892 C CA . ASP A 1 257 ? 18.121 -7.694 8.908 1.00 93.50 257 ASP A CA 1
ATOM 1893 C C . ASP A 1 257 ? 18.987 -6.842 9.855 1.00 93.50 257 ASP A C 1
ATOM 1895 O O . ASP A 1 257 ? 19.925 -6.180 9.408 1.00 93.50 257 ASP A O 1
ATOM 1899 N N . VAL A 1 258 ? 18.732 -6.895 11.171 1.00 96.31 258 VAL A N 1
ATOM 1900 C CA . VAL A 1 258 ? 19.567 -6.222 12.186 1.00 96.31 258 VAL A CA 1
ATOM 1901 C C . VAL A 1 258 ? 21.011 -6.720 12.132 1.00 96.31 258 VAL A C 1
ATOM 1903 O O . VAL A 1 258 ? 21.927 -5.904 12.075 1.00 96.31 258 VAL A O 1
ATOM 1906 N N . GLU A 1 259 ? 21.234 -8.035 12.106 1.00 95.38 259 GLU A N 1
ATOM 1907 C CA . GLU A 1 259 ? 22.580 -8.613 12.033 1.00 95.38 259 GLU A CA 1
ATOM 1908 C C . GLU A 1 259 ? 23.325 -8.167 10.766 1.00 95.38 259 GLU A C 1
ATOM 1910 O O . GLU A 1 259 ? 24.500 -7.793 10.833 1.00 95.38 259 GLU A O 1
ATOM 1915 N N . ARG A 1 260 ? 22.649 -8.140 9.612 1.00 94.12 260 ARG A N 1
ATOM 1916 C CA . ARG A 1 260 ? 23.223 -7.664 8.342 1.00 94.12 260 ARG A CA 1
ATOM 1917 C C . ARG A 1 260 ? 23.613 -6.188 8.409 1.00 94.12 260 ARG A C 1
ATOM 1919 O O . ARG A 1 260 ? 24.719 -5.839 7.997 1.00 94.12 260 ARG A O 1
ATOM 1926 N N . LEU A 1 261 ? 22.745 -5.341 8.964 1.00 94.19 261 LEU A N 1
ATOM 1927 C CA . LEU A 1 261 ? 23.013 -3.911 9.156 1.00 94.19 261 LEU A CA 1
ATOM 1928 C C . LEU A 1 261 ? 24.215 -3.678 10.082 1.00 94.19 261 L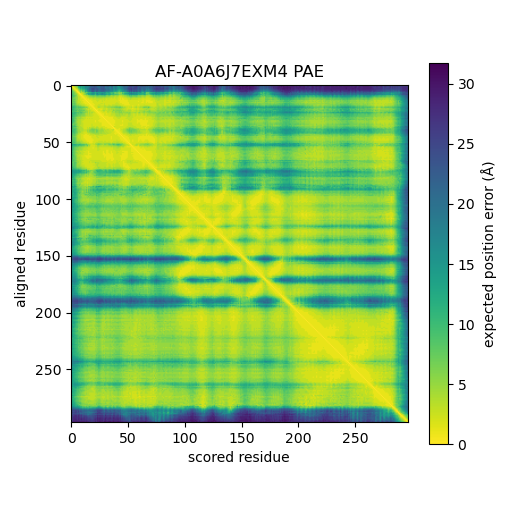EU A C 1
ATOM 1930 O O . LEU A 1 261 ? 25.095 -2.883 9.762 1.00 94.19 261 LEU A O 1
ATOM 1934 N N . GLU A 1 262 ? 24.286 -4.385 11.211 1.00 94.56 262 GLU A N 1
ATOM 1935 C CA . GLU A 1 262 ? 25.345 -4.192 12.211 1.00 94.56 262 GLU A CA 1
ATOM 1936 C C . GLU A 1 262 ? 26.695 -4.780 11.796 1.00 94.56 262 GLU A C 1
ATOM 1938 O O . GLU A 1 262 ? 27.745 -4.247 12.157 1.00 94.56 262 GLU A O 1
ATOM 1943 N N . SER A 1 263 ? 26.681 -5.864 11.022 1.00 94.00 263 SER A N 1
ATOM 1944 C CA . SER A 1 263 ? 27.894 -6.496 10.500 1.00 94.00 263 SER A CA 1
ATOM 1945 C C . SER A 1 263 ? 28.431 -5.835 9.225 1.00 94.00 263 SER A C 1
ATOM 1947 O O . SER A 1 263 ? 29.492 -6.229 8.745 1.00 94.00 263 SER A O 1
ATOM 1949 N N . GLY A 1 264 ? 27.730 -4.832 8.680 1.00 90.50 264 GLY A N 1
ATOM 1950 C CA . GLY A 1 264 ? 28.117 -4.144 7.446 1.00 90.50 264 GLY A CA 1
ATOM 1951 C C . GLY A 1 264 ? 27.890 -4.964 6.170 1.00 90.50 264 GLY A C 1
ATOM 1952 O O . GLY A 1 264 ? 28.461 -4.635 5.135 1.00 90.50 264 GLY A O 1
ATOM 1953 N N . HIS A 1 265 ? 27.061 -6.010 6.232 1.00 90.75 265 HIS A N 1
ATOM 1954 C CA . HIS A 1 265 ? 26.678 -6.853 5.091 1.00 90.75 265 HIS A CA 1
ATOM 1955 C C . HIS A 1 265 ? 25.323 -6.444 4.486 1.00 90.75 265 HIS A C 1
ATOM 1957 O O . HIS A 1 265 ? 24.661 -7.253 3.841 1.00 90.75 265 HIS A O 1
ATOM 1963 N N . TRP A 1 266 ? 24.881 -5.203 4.710 1.00 90.06 266 TRP A N 1
ATOM 1964 C CA . TRP A 1 266 ? 23.680 -4.669 4.071 1.00 90.06 266 TRP A CA 1
ATOM 1965 C C . TRP A 1 266 ? 23.987 -4.255 2.629 1.00 90.06 266 TRP A C 1
ATOM 1967 O O . TRP A 1 266 ? 24.702 -3.281 2.392 1.00 90.06 266 TRP A O 1
ATOM 1977 N N . ASP A 1 267 ? 23.458 -5.008 1.668 1.00 88.62 267 ASP A N 1
ATOM 1978 C CA . ASP A 1 267 ? 23.666 -4.804 0.236 1.00 88.62 267 ASP A CA 1
ATOM 1979 C C . ASP A 1 267 ? 22.372 -4.411 -0.505 1.00 88.62 267 ASP A C 1
ATOM 1981 O O . ASP A 1 267 ? 21.283 -4.314 0.070 1.00 88.62 267 ASP A O 1
ATOM 1985 N N . ALA A 1 268 ? 22.492 -4.146 -1.811 1.00 84.81 268 ALA A N 1
ATOM 1986 C CA . ALA A 1 268 ? 21.363 -3.744 -2.651 1.00 84.81 268 ALA A CA 1
ATOM 1987 C C . ALA A 1 268 ? 20.262 -4.818 -2.706 1.00 84.81 268 ALA A C 1
ATOM 1989 O O . ALA A 1 268 ? 19.077 -4.483 -2.664 1.00 84.81 268 ALA A O 1
ATOM 1990 N N . ALA A 1 269 ? 20.647 -6.098 -2.729 1.00 85.50 269 ALA A N 1
ATOM 1991 C CA . ALA A 1 269 ? 19.718 -7.222 -2.698 1.00 85.50 269 ALA A CA 1
ATOM 1992 C C . ALA A 1 269 ? 18.904 -7.246 -1.393 1.00 85.50 269 ALA A C 1
ATOM 1994 O O . ALA A 1 269 ? 17.681 -7.405 -1.422 1.00 85.50 269 ALA A O 1
ATOM 1995 N N . SER A 1 270 ? 19.551 -7.017 -0.246 1.00 86.19 270 SER A N 1
ATOM 1996 C CA . SER A 1 270 ? 18.890 -6.917 1.061 1.00 86.19 270 SER A CA 1
ATOM 1997 C C . SER A 1 270 ? 17.888 -5.760 1.097 1.00 86.19 270 SER A C 1
ATOM 1999 O O . SER A 1 270 ? 16.737 -5.951 1.499 1.00 86.19 270 SER A O 1
ATOM 2001 N N . SER A 1 271 ? 18.279 -4.589 0.584 1.00 86.25 271 SER A N 1
ATOM 2002 C CA . SER A 1 271 ? 17.393 -3.421 0.477 1.00 86.25 271 SER A CA 1
ATOM 2003 C C . SER A 1 271 ? 16.163 -3.698 -0.400 1.00 86.25 271 SER A C 1
ATOM 2005 O O . SER A 1 271 ? 15.033 -3.398 -0.004 1.00 86.25 271 SER A O 1
ATOM 2007 N N . LYS A 1 272 ? 16.345 -4.353 -1.555 1.00 88.00 272 LYS A N 1
ATOM 2008 C CA . LYS A 1 272 ? 15.259 -4.728 -2.481 1.00 88.00 272 LYS A CA 1
ATOM 2009 C C . LYS A 1 272 ? 14.314 -5.763 -1.912 1.00 88.00 272 LYS A C 1
ATOM 2011 O O . LYS A 1 272 ? 13.097 -5.601 -2.012 1.00 88.00 272 LYS A O 1
ATOM 2016 N N . LYS A 1 273 ? 14.855 -6.794 -1.265 1.00 86.12 273 LYS A N 1
ATOM 2017 C CA . LYS A 1 273 ? 14.062 -7.808 -0.565 1.00 86.12 273 LYS A CA 1
ATOM 2018 C C . LYS A 1 273 ? 13.177 -7.153 0.489 1.00 86.12 273 LYS A C 1
ATOM 2020 O O . LYS A 1 273 ? 11.972 -7.402 0.525 1.00 86.12 273 LYS A O 1
ATOM 2025 N N . GLN A 1 274 ? 13.747 -6.260 1.298 1.00 85.81 274 GLN A N 1
ATOM 2026 C CA . GLN A 1 274 ? 13.001 -5.523 2.315 1.00 85.81 274 GLN A CA 1
ATOM 2027 C C . GLN A 1 274 ? 11.959 -4.573 1.696 1.00 85.81 274 GLN A C 1
ATOM 2029 O O . GLN A 1 274 ? 10.820 -4.523 2.173 1.00 85.81 274 GLN A O 1
ATOM 2034 N N . PHE A 1 275 ? 12.302 -3.869 0.608 1.00 88.31 275 PHE A N 1
ATOM 2035 C CA . PHE A 1 275 ? 11.369 -3.041 -0.164 1.00 88.31 275 PHE A CA 1
ATOM 2036 C C . PHE A 1 275 ? 10.165 -3.863 -0.632 1.00 88.31 275 PHE A C 1
ATOM 2038 O O . PHE A 1 275 ? 9.036 -3.529 -0.266 1.00 88.31 275 PHE A O 1
ATOM 2045 N N . SER A 1 276 ? 10.406 -4.960 -1.357 1.00 85.81 276 SER A N 1
ATOM 2046 C CA . SER A 1 276 ? 9.368 -5.845 -1.896 1.00 85.81 276 SER A CA 1
ATOM 2047 C C . SER A 1 276 ? 8.442 -6.354 -0.792 1.00 85.81 276 SER A C 1
ATOM 2049 O O . SER A 1 276 ? 7.236 -6.129 -0.857 1.00 85.81 276 SER A O 1
ATOM 2051 N N . ARG A 1 277 ? 9.005 -6.928 0.281 1.00 84.06 277 ARG A N 1
ATOM 2052 C CA . ARG A 1 277 ? 8.246 -7.455 1.430 1.00 84.06 277 ARG A CA 1
ATOM 2053 C C . ARG A 1 277 ? 7.363 -6.391 2.076 1.00 84.06 277 ARG A C 1
ATOM 2055 O O . ARG A 1 277 ? 6.165 -6.582 2.280 1.00 84.06 277 ARG A O 1
ATOM 2062 N N . SER A 1 278 ? 7.949 -5.235 2.394 1.00 86.31 278 SER A N 1
ATOM 2063 C CA . SER A 1 278 ? 7.215 -4.141 3.040 1.00 86.31 278 SER A CA 1
ATOM 2064 C C . SER A 1 278 ? 6.076 -3.606 2.167 1.00 86.31 278 SER A C 1
ATOM 2066 O O . SER A 1 278 ? 5.035 -3.207 2.694 1.00 86.31 278 SER A O 1
ATOM 2068 N N . ARG A 1 279 ? 6.251 -3.629 0.843 1.00 87.62 279 ARG A N 1
ATOM 2069 C CA . ARG A 1 279 ? 5.267 -3.162 -0.128 1.00 87.62 279 ARG A CA 1
ATOM 2070 C C . ARG A 1 279 ? 4.142 -4.169 -0.358 1.00 87.62 279 ARG A C 1
ATOM 2072 O O . ARG A 1 279 ? 2.979 -3.768 -0.379 1.00 87.62 279 ARG A O 1
ATOM 2079 N N . SER A 1 280 ? 4.448 -5.462 -0.456 1.00 85.25 280 SER A N 1
ATOM 2080 C CA . SER A 1 280 ? 3.444 -6.537 -0.509 1.00 85.25 280 SER A CA 1
ATOM 2081 C C . SER A 1 280 ? 2.468 -6.425 0.669 1.00 85.25 280 SER A C 1
ATOM 2083 O O . SER A 1 280 ? 1.250 -6.317 0.473 1.00 85.25 280 SER A O 1
ATOM 2085 N N . SER A 1 281 ? 3.014 -6.314 1.886 1.00 85.94 281 SER A N 1
ATOM 2086 C CA . SER A 1 281 ? 2.239 -6.141 3.118 1.00 85.94 281 SER A CA 1
ATOM 2087 C C . SER A 1 281 ? 1.466 -4.822 3.151 1.00 85.94 281 SER A C 1
ATOM 2089 O O . SER A 1 281 ? 0.277 -4.819 3.470 1.00 85.94 281 SER A O 1
ATOM 2091 N N . SER A 1 282 ? 2.085 -3.691 2.781 1.00 87.44 282 SER A N 1
ATOM 2092 C CA . SER A 1 282 ? 1.407 -2.384 2.819 1.00 87.44 282 SER A CA 1
ATOM 2093 C C . SER A 1 282 ? 0.236 -2.284 1.839 1.00 87.44 282 SER A C 1
ATOM 2095 O O . SER A 1 282 ? -0.742 -1.583 2.117 1.00 87.44 282 SER A O 1
ATOM 2097 N N . ARG A 1 283 ? 0.278 -3.045 0.739 1.00 85.69 283 ARG A N 1
ATOM 2098 C CA . ARG A 1 283 ? -0.814 -3.184 -0.237 1.00 85.69 283 ARG A CA 1
ATOM 2099 C C . ARG A 1 283 ? -1.826 -4.275 0.113 1.00 85.69 283 ARG A C 1
ATOM 2101 O O . ARG A 1 283 ? -2.716 -4.548 -0.693 1.00 85.69 283 ARG A O 1
ATOM 2108 N N . GLY A 1 284 ? -1.712 -4.906 1.284 1.00 77.75 284 GLY A N 1
ATOM 2109 C CA . GLY A 1 284 ? -2.637 -5.946 1.737 1.00 77.75 284 GLY A CA 1
ATOM 2110 C C . GLY A 1 284 ? -2.713 -7.140 0.782 1.00 77.75 284 GLY A C 1
ATOM 2111 O O . GLY A 1 284 ? -3.792 -7.717 0.626 1.00 77.75 284 GLY A O 1
ATOM 2112 N N . ARG A 1 285 ? -1.605 -7.463 0.099 1.00 73.50 285 ARG A N 1
ATOM 2113 C CA . ARG A 1 285 ? -1.470 -8.611 -0.804 1.00 73.50 285 ARG A CA 1
ATOM 2114 C C . ARG A 1 285 ? -0.657 -9.703 -0.116 1.00 73.50 285 ARG A C 1
ATOM 2116 O O . ARG A 1 285 ? 0.353 -9.413 0.512 1.00 73.50 285 ARG A O 1
ATOM 2123 N N . LYS A 1 286 ? -1.066 -10.963 -0.280 1.00 57.91 286 LYS A N 1
ATOM 2124 C CA . LYS A 1 286 ? -0.184 -12.107 -0.014 1.00 57.91 286 LYS A CA 1
ATOM 2125 C C . LYS A 1 286 ? 0.597 -12.407 -1.288 1.00 57.91 286 LYS A C 1
ATOM 2127 O O . LYS A 1 286 ? -0.021 -12.717 -2.303 1.00 57.91 286 LYS A O 1
ATOM 2132 N N . THR A 1 287 ? 1.917 -12.300 -1.252 1.00 51.50 287 THR A N 1
ATOM 2133 C CA . THR A 1 287 ? 2.794 -12.737 -2.345 1.00 51.50 287 THR A CA 1
ATOM 2134 C C . THR A 1 287 ? 3.362 -14.115 -2.000 1.00 51.50 287 THR A C 1
ATOM 2136 O O . THR A 1 287 ? 3.887 -14.323 -0.915 1.00 51.50 287 THR A O 1
ATOM 2139 N N . ASN A 1 288 ? 3.247 -15.081 -2.918 1.00 40.47 288 ASN A N 1
ATOM 2140 C CA . ASN A 1 288 ? 3.727 -16.460 -2.717 1.00 40.47 288 ASN A CA 1
ATOM 2141 C C . ASN A 1 288 ? 5.233 -16.640 -3.028 1.00 40.47 288 ASN A C 1
ATOM 2143 O O . ASN A 1 288 ? 5.734 -17.759 -3.008 1.00 40.47 288 ASN A O 1
ATOM 2147 N N . TYR A 1 289 ? 5.953 -15.564 -3.366 1.00 46.88 289 TYR A N 1
ATOM 2148 C CA . TYR A 1 289 ? 7.323 -15.624 -3.908 1.00 46.88 289 TYR A CA 1
ATOM 2149 C C . TYR A 1 289 ? 8.433 -15.480 -2.872 1.00 46.88 289 TYR A C 1
ATOM 2151 O O . TYR A 1 289 ? 9.587 -15.820 -3.138 1.00 46.88 289 TYR A O 1
ATOM 2159 N N . GLU A 1 290 ? 8.094 -14.968 -1.694 1.00 45.88 290 GLU A N 1
ATOM 2160 C CA . GLU A 1 290 ? 9.067 -14.499 -0.705 1.00 45.88 290 GLU A CA 1
ATOM 2161 C C . GLU A 1 290 ? 9.661 -15.634 0.156 1.00 45.88 290 GLU A C 1
ATOM 2163 O O . GLU A 1 290 ? 10.574 -15.368 0.943 1.00 45.88 290 GLU A O 1
ATOM 2168 N N . ASP A 1 291 ? 9.199 -16.875 -0.067 1.00 39.12 291 ASP A N 1
ATOM 2169 C CA . ASP A 1 291 ? 9.570 -18.114 0.641 1.00 39.12 291 ASP A CA 1
ATOM 2170 C C . ASP A 1 291 ? 10.486 -19.053 -0.167 1.00 39.12 291 ASP A C 1
ATOM 2172 O O . ASP A 1 291 ? 10.682 -20.211 0.207 1.00 39.12 291 ASP A O 1
ATOM 2176 N N . THR A 1 292 ? 11.069 -18.606 -1.286 1.00 36.12 292 THR A N 1
ATOM 2177 C CA . THR A 1 292 ? 12.052 -19.458 -1.980 1.00 36.12 292 THR A CA 1
ATOM 2178 C C . THR A 1 292 ? 13.315 -19.533 -1.109 1.00 36.12 292 THR A C 1
ATOM 2180 O O . THR A 1 292 ? 13.912 -18.480 -0.868 1.00 36.12 292 THR A O 1
ATOM 2183 N N . PRO A 1 293 ? 13.738 -20.714 -0.610 1.00 31.83 293 PRO A N 1
ATOM 2184 C CA . PRO A 1 293 ? 14.929 -20.809 0.223 1.00 31.83 293 PRO A CA 1
ATOM 2185 C C . PRO A 1 293 ? 16.129 -20.279 -0.560 1.00 31.83 293 PRO A C 1
ATOM 2187 O O . PRO A 1 293 ? 16.358 -20.707 -1.694 1.00 31.83 293 PRO A O 1
ATOM 2190 N N . GLU A 1 294 ? 16.895 -19.361 0.036 1.00 38.41 294 GLU A N 1
ATOM 2191 C CA . GLU A 1 294 ? 18.246 -19.064 -0.437 1.00 38.41 294 GLU A CA 1
ATOM 2192 C C . GLU A 1 294 ? 19.001 -20.396 -0.422 1.00 38.41 294 GLU A C 1
ATOM 2194 O O . GLU A 1 294 ? 19.206 -20.998 0.632 1.00 38.41 294 GLU A O 1
ATOM 2199 N N . ASN A 1 295 ? 19.309 -20.916 -1.609 1.00 27.38 295 ASN A N 1
ATOM 2200 C CA . ASN A 1 295 ? 20.068 -22.147 -1.743 1.00 27.38 295 ASN A CA 1
ATOM 2201 C C . ASN A 1 295 ? 21.434 -21.891 -1.084 1.00 27.38 295 ASN A C 1
ATOM 2203 O O . ASN A 1 295 ? 22.143 -20.994 -1.551 1.00 27.38 295 ASN A O 1
ATOM 2207 N N . PRO A 1 296 ? 21.805 -22.594 0.001 1.00 31.56 296 PRO A N 1
ATOM 2208 C CA . PRO A 1 296 ? 23.122 -22.411 0.574 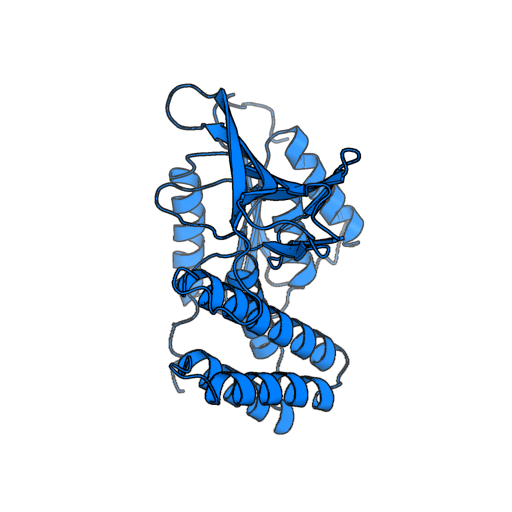1.00 31.56 296 PRO A CA 1
ATOM 2209 C C . PRO A 1 296 ? 24.126 -22.929 -0.458 1.00 31.56 296 PRO A C 1
ATOM 2211 O O . PRO A 1 296 ? 24.065 -24.095 -0.856 1.00 31.56 296 PRO A O 1
ATOM 2214 N N . LEU A 1 297 ? 24.986 -22.031 -0.942 1.00 32.50 297 LEU A N 1
ATOM 2215 C CA . LEU A 1 297 ? 26.185 -22.403 -1.692 1.00 32.50 297 LEU A CA 1
ATOM 2216 C C . LEU A 1 297 ? 27.070 -23.338 -0.858 1.00 32.50 297 LEU A C 1
ATOM 2218 O O . LEU A 1 297 ? 27.194 -23.099 0.367 1.00 32.50 297 LEU A O 1
#

Radius of gyration: 21.28 Å; Cα contacts (8 Å, |Δi|>4): 461; chains: 1; bounding box: 53×41×66 Å

Secondary structure (DSSP, 8-state):
---SS--TT--EEEEEEESS---SSS--HHHHHHHHHHHGGGTEEEEEEEETTSS-HHHHHHHHHHTEEEEEEE-SHHHHHHHHHHHHHHHHTEEEEEEEEEEEE-TTEEEEEE-S-S-EEE-TTS-EEEEEEEEETT------EEEEEPP-SS-EEEEEEEEEEEEEE-SSS--EEEEEEEEEEEE-STT---TT--HHHHHHHHHHHHHHHHHHHHHHHHTT-HHHHHHHHHHHHHHHHTSSS--HHHHHHHHHHHHHHHHT---HHHHHHHHHHHHHHHTT---SSTT------

Sequence (297 aa):
MLLADVREDALRRIIVLTDGHANAGITTPDELLALVGGGRAREVSTSCIGFGDGYDERLLAGLADAGHGNDYWCAGPDQTAAVFADEFAGLASVVAQNVSVEIKPSAAVAVAKVLNEFPITDLASGGIQVALGDAYGGETRKVVARFHLRPVAADGAFDVATLTFRWASTVGEVSLHTVTVPVRVTVGDEGAQDPDADPRVHEEVLVLEVARTRREARDAAEIGDYQTASALLRETATTLASMVAPPQGDIEDLRLDVERLESGHWDAASSKKQFSRSRSSSRGRKTNYEDTPENPL

Solvent-accessible surface area (backbone atoms only — not comparable to full-atom values): 16662 Å² total; per-residue (Å²): 142,87,72,92,82,71,61,90,90,57,90,42,74,46,77,46,76,42,49,49,62,70,82,67,85,84,50,55,64,70,61,51,30,51,56,37,34,58,31,47,86,72,59,29,29,22,29,26,38,38,37,54,70,56,43,56,62,69,56,41,43,43,36,5,58,41,9,47,42,49,60,45,83,30,78,47,75,88,47,44,66,55,57,50,48,50,54,52,51,39,65,77,30,49,42,30,38,65,28,31,40,33,44,32,63,32,90,48,39,73,45,78,44,69,64,44,68,51,62,70,44,83,40,97,88,68,25,41,36,37,49,70,23,57,40,42,68,90,68,72,76,61,84,53,72,49,73,45,67,51,94,72,97,67,78,46,76,46,66,43,30,40,38,38,38,35,30,31,34,64,60,85,72,74,42,80,46,76,51,76,46,80,40,71,50,68,50,75,63,92,88,61,79,68,88,80,63,58,66,69,58,56,52,51,53,48,50,32,49,53,20,48,45,51,48,56,20,47,60,30,40,76,75,66,37,37,66,61,15,30,49,48,34,48,52,50,33,51,56,44,64,71,42,97,79,48,60,61,68,63,35,50,52,32,49,52,52,27,51,28,40,74,71,68,66,66,47,64,61,57,52,48,54,50,51,50,54,25,46,36,43,24,55,28,41,87,71,91,69,85,75,65,74,81,76,82,128

Nearest PDB structures (foldseek):
  4fx5-assembly1_A  TM=6.756E-01  e=8.729E-11  Catenulispora acidiphila DSM 44928
  6fpz-assembly2_B  TM=5.471E-01  e=5.508E-07  Homo sapiens
  6fpy-assembly1_A  TM=5.505E-01  e=6.562E-07  Homo sapiens
  6fpy-assembly2_B  TM=5.473E-01  e=6.190E-07  Homo sapiens
  9c4f-assembly1_I  TM=8.380E-01  e=1.289E-03  Homo sapiens

InterPro domains:
  IPR002035 von Willebrand factor, type A [PS50234] (7-99)
  IPR036465 von Willebrand factor A-like domain superfamily [G3DSA:3.40.50.410] (1-89)
  IPR036465 von Willebrand factor A-like domain superfamily [SSF53300] (6-84)

Mean predicted aligned error: 7.71 Å

Organism: NCBI:txid449393